Protein AF-A0A2N2PAQ4-F1 (afdb_monomer_lite)

Foldseek 3Di:
DAALFPRHDAPDFFKWKAFFALQDPCSPDIHTHHLVLSVVVCVVVVVVQVPFPQQPDQQAASHPRHRRFGMWMWGPHPPDDIGIHTHHPVRCVVCVVVCCVSRVSVSVVSVCVRVCVVPDDPQQDDDDFQFKKAFCDDPPRHRAIFTFNDWDRHRPPKIWGFTAGPVRDTDIDIVVRIDGDDDPPPPPDD

Structure (mmCIF, N/CA/C/O backbone):
data_AF-A0A2N2PAQ4-F1
#
_entry.id   AF-A0A2N2PAQ4-F1
#
loop_
_atom_site.group_PDB
_atom_site.id
_atom_site.type_symbol
_atom_site.label_atom_id
_atom_site.label_alt_id
_atom_site.label_comp_id
_atom_site.label_asym_id
_atom_site.label_entity_id
_atom_site.label_seq_id
_atom_site.pdbx_PDB_ins_code
_atom_site.Cartn_x
_atom_site.Cartn_y
_atom_site.Cartn_z
_atom_site.occupancy
_atom_site.B_iso_or_equiv
_atom_site.auth_seq_id
_atom_site.auth_comp_id
_atom_site.auth_asym_id
_atom_site.auth_atom_id
_atom_site.pdbx_PDB_model_num
ATOM 1 N N . MET A 1 1 ? 0.257 -19.004 7.477 1.00 76.94 1 MET A N 1
ATOM 2 C CA . MET A 1 1 ? 0.672 -17.590 7.633 1.00 76.94 1 MET A CA 1
ATOM 3 C C . MET A 1 1 ? 0.429 -17.166 9.083 1.00 76.94 1 MET A C 1
ATOM 5 O O . MET A 1 1 ? -0.516 -17.682 9.674 1.00 76.94 1 MET A O 1
ATOM 9 N N . LEU A 1 2 ? 1.274 -16.316 9.679 1.00 88.31 2 LEU A N 1
ATOM 10 C CA . LEU A 1 2 ? 1.095 -15.812 11.052 1.00 88.31 2 LEU A CA 1
ATOM 11 C C . LEU A 1 2 ? 0.493 -14.402 11.034 1.00 88.31 2 LEU A C 1
ATOM 13 O O . LEU A 1 2 ? 0.789 -13.619 10.136 1.00 88.31 2 LEU A O 1
ATOM 17 N N . CYS A 1 3 ? -0.338 -14.090 12.028 1.00 92.56 3 CYS A N 1
ATOM 18 C CA . CYS A 1 3 ? -0.902 -12.761 12.234 1.00 92.56 3 CYS A CA 1
ATOM 19 C C . CYS A 1 3 ? 0.219 -11.760 12.506 1.00 92.56 3 CYS A C 1
ATOM 21 O O . CYS A 1 3 ? 0.968 -11.946 13.462 1.00 92.56 3 CYS A O 1
ATOM 23 N N . LEU A 1 4 ? 0.263 -10.681 11.724 1.00 93.00 4 LEU A N 1
ATOM 24 C CA . LEU A 1 4 ? 1.208 -9.575 11.864 1.00 93.00 4 LEU A CA 1
ATOM 25 C C . LEU A 1 4 ? 1.299 -9.072 13.304 1.00 93.00 4 LEU A C 1
ATOM 27 O O . LEU A 1 4 ? 2.385 -8.769 13.782 1.00 93.00 4 LEU A O 1
ATOM 31 N N . GLU A 1 5 ? 0.159 -8.973 13.988 1.00 95.31 5 GLU A N 1
ATOM 32 C CA . GLU A 1 5 ? 0.130 -8.372 15.314 1.00 95.31 5 GLU A CA 1
ATOM 33 C C . GLU A 1 5 ? 0.417 -9.370 16.434 1.00 95.31 5 GLU A C 1
ATOM 35 O O . GLU A 1 5 ? 1.276 -9.133 17.273 1.00 95.31 5 GLU A O 1
ATOM 40 N N . CYS A 1 6 ? -0.302 -10.492 16.483 1.00 94.94 6 CYS A N 1
ATOM 41 C CA . CYS A 1 6 ? -0.217 -11.411 17.620 1.00 94.94 6 CYS A CA 1
ATOM 42 C C . CYS A 1 6 ? 0.648 -12.649 17.363 1.00 94.94 6 CYS A C 1
ATOM 44 O O . CYS A 1 6 ? 0.722 -13.510 18.237 1.00 94.94 6 CYS A O 1
ATOM 46 N N . ASN A 1 7 ? 1.240 -12.789 16.173 1.00 93.38 7 ASN A N 1
ATOM 47 C CA . ASN A 1 7 ? 2.032 -13.944 15.734 1.00 93.38 7 ASN A CA 1
ATOM 48 C C . ASN A 1 7 ? 1.318 -15.308 15.820 1.00 93.38 7 ASN A C 1
ATOM 50 O O . ASN A 1 7 ? 1.954 -16.346 15.666 1.00 93.38 7 ASN A O 1
ATOM 54 N N . HIS A 1 8 ? -0.003 -15.338 16.029 1.00 92.56 8 HIS A N 1
ATOM 55 C CA . HIS A 1 8 ? -0.777 -16.581 16.011 1.00 92.56 8 HIS A CA 1
ATOM 56 C C . HIS A 1 8 ? -1.070 -17.022 14.568 1.00 92.56 8 HIS A C 1
ATOM 58 O O . HIS A 1 8 ? -1.244 -16.160 13.700 1.00 92.56 8 HIS A O 1
ATOM 64 N N . PRO A 1 9 ? -1.190 -18.333 14.292 1.00 92.62 9 PRO A N 1
ATOM 65 C CA . PRO A 1 9 ? -1.595 -18.831 12.981 1.00 92.62 9 PRO A CA 1
ATOM 66 C C . PRO A 1 9 ? -2.932 -18.242 12.515 1.00 92.62 9 PRO A C 1
ATOM 68 O O . PRO A 1 9 ? -3.915 -18.211 13.258 1.00 92.62 9 PRO A O 1
ATOM 71 N N . ILE A 1 10 ? -2.969 -17.775 11.268 1.00 88.69 10 ILE A N 1
ATOM 72 C CA . ILE A 1 10 ? -4.185 -17.260 10.638 1.00 88.69 10 ILE A CA 1
ATOM 73 C C . ILE A 1 10 ? -4.955 -18.435 10.034 1.00 88.69 10 ILE A C 1
ATOM 75 O O . ILE A 1 10 ? -4.494 -19.045 9.073 1.00 88.69 10 ILE A O 1
ATOM 79 N N . MET A 1 11 ? -6.135 -18.721 10.589 1.00 87.69 11 MET A N 1
ATOM 80 C CA . MET A 1 11 ? -7.110 -19.645 9.987 1.00 87.69 11 MET A CA 1
ATOM 81 C C . MET A 1 11 ? -8.008 -18.939 8.962 1.00 87.69 11 MET A C 1
ATOM 83 O O . MET A 1 11 ? -8.434 -19.544 7.986 1.00 87.69 11 MET A O 1
ATOM 87 N N . ALA A 1 12 ? -8.292 -17.655 9.197 1.00 87.75 12 ALA A N 1
ATOM 88 C CA . ALA A 1 12 ? -9.019 -16.771 8.294 1.00 87.75 12 ALA A CA 1
ATOM 89 C C . ALA A 1 12 ? -8.490 -15.341 8.451 1.00 87.75 12 ALA A C 1
ATOM 91 O O . ALA A 1 12 ? -8.356 -14.839 9.577 1.00 87.75 12 ALA A O 1
ATOM 92 N N . THR A 1 13 ? -8.186 -14.694 7.332 1.00 86.50 13 THR A N 1
ATOM 93 C CA . THR A 1 13 ? -7.648 -13.333 7.301 1.00 86.50 13 THR A CA 1
ATOM 94 C C . THR A 1 13 ? -8.747 -12.340 7.645 1.00 86.50 13 THR A C 1
ATOM 96 O O . THR A 1 13 ? -9.845 -12.426 7.114 1.00 86.50 13 THR A O 1
ATOM 99 N N . GLY A 1 14 ? -8.486 -11.447 8.601 1.00 88.31 14 GLY A N 1
ATOM 100 C CA . GLY A 1 14 ? -9.414 -10.384 9.004 1.00 88.31 14 GLY A CA 1
ATOM 101 C C . GLY A 1 14 ? -9.036 -9.015 8.459 1.00 88.31 14 GLY A C 1
ATOM 102 O O . GLY A 1 14 ? -9.887 -8.135 8.355 1.00 88.31 14 GLY A O 1
ATOM 103 N N . MET A 1 15 ? -7.765 -8.818 8.112 1.00 89.62 15 MET A N 1
ATOM 104 C CA . MET A 1 15 ? -7.309 -7.606 7.451 1.00 89.62 15 MET A CA 1
ATOM 105 C C . MET A 1 15 ? -6.051 -7.878 6.631 1.00 89.62 15 MET A C 1
ATOM 107 O O . MET A 1 15 ? -5.133 -8.539 7.114 1.00 89.62 15 MET A O 1
ATOM 111 N N . HIS A 1 16 ? -5.992 -7.287 5.442 1.00 83.31 16 HIS A N 1
ATOM 112 C CA . HIS A 1 16 ? -4.777 -7.143 4.654 1.00 83.31 16 HIS A CA 1
ATOM 113 C C . HIS A 1 16 ? -4.227 -5.725 4.813 1.00 83.31 16 HIS A C 1
ATOM 115 O O . HIS A 1 16 ? -4.954 -4.741 4.647 1.00 83.31 16 HIS A O 1
ATOM 121 N N . VAL A 1 17 ? -2.935 -5.629 5.103 1.00 81.62 17 VAL A N 1
ATOM 122 C CA . VAL A 1 17 ? -2.171 -4.381 5.106 1.00 81.62 17 VAL A CA 1
ATOM 123 C C . VAL A 1 17 ? -1.415 -4.299 3.789 1.00 81.62 17 VAL A C 1
ATOM 125 O O . VAL A 1 17 ? -0.724 -5.242 3.408 1.00 81.62 17 VAL A O 1
ATOM 128 N N . ALA A 1 18 ? -1.547 -3.182 3.088 1.00 73.50 18 ALA A N 1
ATOM 129 C CA . ALA A 1 18 ? -0.766 -2.858 1.907 1.00 73.50 18 ALA A CA 1
ATOM 130 C C . ALA A 1 18 ? -0.077 -1.514 2.139 1.00 73.50 18 ALA A C 1
ATOM 132 O O . ALA A 1 18 ? -0.732 -0.527 2.463 1.00 73.50 18 ALA A O 1
ATOM 133 N N . MET A 1 19 ? 1.243 -1.469 2.001 1.00 67.88 19 MET A N 1
ATOM 134 C CA . MET A 1 19 ? 2.003 -0.230 2.154 1.00 67.88 19 MET A CA 1
ATOM 135 C C . MET A 1 19 ? 2.033 0.547 0.840 1.00 67.88 19 MET A C 1
ATOM 137 O O . MET A 1 19 ? 2.262 -0.026 -0.221 1.00 67.88 19 MET A O 1
ATOM 141 N N . GLU A 1 20 ? 1.817 1.857 0.920 1.00 57.97 20 GLU A N 1
ATOM 142 C CA . GLU A 1 20 ? 2.030 2.785 -0.185 1.00 57.97 20 GLU A CA 1
ATOM 143 C C . GLU A 1 20 ? 3.280 3.593 0.130 1.00 57.97 20 GLU A C 1
ATOM 145 O O . GLU A 1 20 ? 3.366 4.284 1.140 1.00 57.97 20 GLU A O 1
ATOM 150 N N . GLN A 1 21 ? 4.303 3.489 -0.700 1.00 53.44 21 GLN A N 1
ATOM 151 C CA . GLN A 1 21 ? 5.447 4.379 -0.567 1.00 53.44 21 GLN A CA 1
ATOM 152 C C . GLN A 1 21 ? 5.110 5.627 -1.396 1.00 53.44 21 GLN A C 1
ATOM 154 O O . GLN A 1 21 ? 4.477 5.513 -2.444 1.00 53.44 21 GLN A O 1
ATOM 159 N N . ARG A 1 22 ? 5.468 6.833 -0.927 1.00 44.91 22 ARG A N 1
ATOM 160 C CA . ARG A 1 22 ? 5.173 8.116 -1.621 1.00 44.91 22 ARG A CA 1
ATOM 161 C C . ARG A 1 22 ? 5.569 8.105 -3.093 1.00 44.91 22 ARG A C 1
ATOM 163 O O . ARG A 1 22 ? 4.976 8.798 -3.912 1.00 44.91 22 ARG A O 1
ATOM 170 N N . GLU A 1 23 ? 6.574 7.301 -3.389 1.00 39.19 23 GLU A N 1
ATOM 171 C CA . GLU A 1 23 ? 7.070 7.080 -4.716 1.00 39.19 23 GLU A CA 1
ATOM 172 C C . GLU A 1 23 ? 6.687 5.711 -5.242 1.00 39.19 23 GLU A C 1
ATOM 174 O O . GLU A 1 23 ? 7.026 5.548 -6.382 1.00 39.19 23 GLU A O 1
ATOM 179 N N . HIS A 1 24 ? 6.047 4.749 -4.533 1.00 36.12 24 HIS A N 1
ATOM 180 C CA . HIS A 1 24 ? 5.686 3.382 -5.006 1.00 36.12 24 HIS A CA 1
ATOM 181 C C . HIS A 1 24 ? 4.217 2.949 -4.694 1.00 36.12 24 HIS A C 1
ATOM 183 O O . HIS A 1 24 ? 3.829 2.812 -3.537 1.00 36.12 24 HIS A O 1
ATOM 189 N N . PHE A 1 25 ? 3.415 2.584 -5.706 1.00 37.81 25 PHE A N 1
ATOM 190 C CA . PHE A 1 25 ? 2.196 1.782 -5.603 1.00 37.81 25 PHE A CA 1
ATOM 191 C C . PHE A 1 25 ? 2.654 0.325 -5.497 1.00 37.81 25 PHE A C 1
ATOM 193 O O . PHE A 1 25 ? 2.439 -0.508 -6.378 1.00 37.81 25 PHE A O 1
ATOM 200 N N . ALA A 1 26 ? 3.420 0.035 -4.449 1.00 36.34 26 ALA A N 1
ATOM 201 C CA . ALA A 1 26 ? 3.909 -1.300 -4.183 1.00 36.34 26 ALA A CA 1
ATOM 202 C C . ALA A 1 26 ? 2.796 -2.100 -3.497 1.00 36.34 26 ALA A C 1
ATOM 204 O O . ALA A 1 26 ? 2.799 -2.307 -2.288 1.00 36.34 26 ALA A O 1
ATOM 205 N N . ILE A 1 27 ? 1.871 -2.632 -4.299 1.00 40.72 27 ILE A N 1
ATOM 206 C CA . ILE A 1 27 ? 1.010 -3.772 -3.933 1.00 40.72 27 ILE A CA 1
ATOM 207 C C . ILE A 1 27 ? 1.894 -5.036 -3.794 1.00 40.72 27 ILE A C 1
ATOM 209 O O . ILE A 1 27 ? 1.731 -5.989 -4.546 1.00 40.72 27 ILE A O 1
ATOM 213 N N . VAL A 1 28 ? 2.950 -5.025 -2.968 1.00 43.25 28 VAL A N 1
ATOM 214 C CA . VAL A 1 28 ? 3.960 -6.110 -3.000 1.00 43.25 28 VAL A CA 1
ATOM 215 C C . VAL A 1 28 ? 4.400 -6.602 -1.618 1.00 43.25 28 VAL A C 1
ATOM 217 O O . VAL A 1 28 ? 4.941 -7.699 -1.519 1.00 43.25 28 VAL A O 1
ATOM 220 N N . ARG A 1 29 ? 4.112 -5.882 -0.525 1.00 52.28 29 ARG A N 1
ATOM 221 C CA . ARG A 1 29 ? 4.315 -6.410 0.837 1.00 52.28 29 ARG A CA 1
ATOM 222 C C . ARG A 1 29 ? 2.999 -6.422 1.589 1.00 52.28 29 ARG A C 1
ATOM 224 O O . ARG A 1 29 ? 2.620 -5.452 2.241 1.00 52.28 29 ARG A O 1
ATOM 231 N N . HIS A 1 30 ? 2.288 -7.531 1.426 1.00 62.28 30 HIS A N 1
ATOM 232 C CA . HIS A 1 30 ? 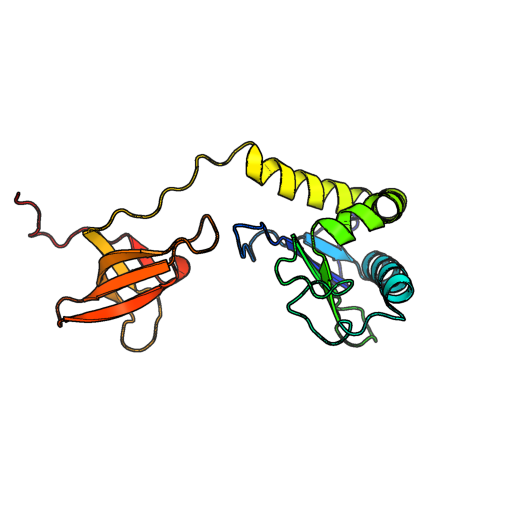1.064 -7.795 2.157 1.00 62.28 30 HIS A CA 1
ATOM 233 C C . HIS A 1 30 ? 1.401 -8.477 3.473 1.00 62.28 30 HIS A C 1
ATOM 235 O O . HIS A 1 30 ? 2.008 -9.546 3.494 1.00 62.28 30 HIS A O 1
ATOM 241 N N . ALA A 1 31 ? 1.003 -7.838 4.563 1.00 78.06 31 ALA A N 1
ATOM 242 C CA . ALA A 1 31 ? 0.934 -8.471 5.865 1.00 78.06 31 ALA A CA 1
ATOM 243 C C . ALA A 1 31 ? -0.536 -8.663 6.231 1.00 78.06 31 ALA A C 1
ATOM 245 O O . ALA A 1 31 ? -1.404 -7.891 5.816 1.00 78.06 31 ALA A O 1
ATOM 246 N N . GLU A 1 32 ? -0.821 -9.701 7.001 1.00 87.12 32 GLU A N 1
ATOM 247 C CA . GLU A 1 32 ? -2.188 -10.077 7.334 1.00 87.12 32 GLU A CA 1
ATOM 248 C C . GLU A 1 32 ? -2.399 -10.065 8.838 1.00 87.12 32 GLU A C 1
ATOM 250 O O . GLU A 1 32 ? -1.527 -10.463 9.609 1.00 87.12 32 GLU A O 1
ATOM 255 N N . MET A 1 33 ? -3.581 -9.642 9.272 1.00 92.00 33 MET A N 1
ATOM 256 C CA . MET A 1 33 ? -4.014 -9.770 10.659 1.00 92.00 33 MET A CA 1
ATOM 257 C C . MET A 1 33 ? -5.160 -10.768 10.758 1.00 92.00 33 MET A C 1
ATOM 259 O O . MET A 1 33 ? -6.042 -10.829 9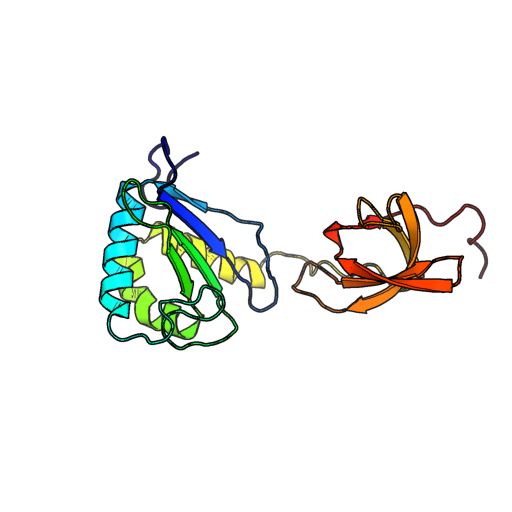.899 1.00 92.00 33 MET A O 1
ATOM 263 N N . CYS A 1 34 ? -5.159 -11.556 11.832 1.00 95.44 34 CYS A N 1
ATOM 264 C CA . CYS A 1 34 ? -6.266 -12.449 12.141 1.00 95.44 34 CYS A CA 1
ATOM 265 C C . CYS A 1 34 ? -7.534 -11.648 12.479 1.00 95.44 34 CYS A C 1
ATOM 267 O O . CYS A 1 34 ? -7.468 -10.479 12.867 1.00 95.44 34 CYS A O 1
ATOM 269 N N . GLN A 1 35 ? -8.688 -12.310 12.397 1.00 95.69 35 GLN A N 1
ATOM 270 C CA . GLN A 1 35 ? -10.008 -11.741 12.697 1.00 95.69 35 GLN A CA 1
ATOM 271 C C . GLN A 1 35 ? -10.050 -10.943 14.011 1.00 95.69 35 GLN A C 1
ATOM 273 O O . GLN A 1 35 ? -10.506 -9.803 14.028 1.00 95.69 35 GLN A O 1
ATOM 278 N N . LYS A 1 36 ? -9.504 -11.493 15.106 1.00 95.56 36 LYS A N 1
ATOM 279 C CA . LYS A 1 36 ? -9.520 -10.835 16.424 1.00 95.56 36 LYS A CA 1
ATOM 280 C C . LYS A 1 36 ? -8.776 -9.498 16.417 1.00 95.56 36 LYS A C 1
ATOM 282 O O . LYS A 1 36 ? -9.312 -8.497 16.886 1.00 95.56 36 LYS A O 1
ATOM 287 N N . CYS A 1 37 ? -7.551 -9.475 15.897 1.00 96.38 37 CYS A N 1
ATOM 288 C CA . CYS A 1 37 ? -6.752 -8.253 15.869 1.00 96.38 37 CYS A CA 1
ATOM 289 C C . CYS A 1 37 ? -7.313 -7.241 14.856 1.00 96.38 37 CYS A C 1
ATOM 291 O O . CYS A 1 37 ? -7.309 -6.042 15.128 1.00 96.38 37 CYS A O 1
ATOM 293 N N . ALA A 1 38 ? -7.850 -7.717 13.728 1.00 95.69 38 ALA A N 1
ATOM 294 C CA . ALA A 1 38 ? -8.513 -6.878 12.735 1.00 95.69 38 ALA A CA 1
ATOM 295 C C . ALA A 1 38 ? -9.752 -6.169 13.304 1.00 95.69 38 ALA A C 1
ATOM 297 O O . ALA A 1 38 ? -9.892 -4.967 13.107 1.00 95.69 38 ALA A O 1
ATOM 298 N N . VAL A 1 39 ? -10.605 -6.869 14.066 1.00 96.50 39 VAL A N 1
ATOM 299 C CA . VAL A 1 39 ? -11.769 -6.271 14.752 1.00 96.50 39 VAL A CA 1
ATOM 300 C C . VAL A 1 39 ? -11.341 -5.155 15.698 1.00 96.50 39 VAL A C 1
ATOM 302 O O . VAL A 1 39 ? -11.884 -4.058 15.640 1.00 96.50 39 VAL A O 1
ATOM 305 N N . GLN A 1 40 ? -10.329 -5.404 16.532 1.00 96.06 40 GLN A N 1
ATOM 306 C CA . GLN A 1 40 ? -9.848 -4.405 17.487 1.00 96.06 40 GLN A CA 1
ATOM 307 C C . GLN A 1 40 ? -9.296 -3.156 16.789 1.00 96.06 40 GLN A C 1
ATOM 309 O O . GLN A 1 40 ? -9.554 -2.036 17.233 1.00 96.06 40 GLN A O 1
ATOM 314 N N . MET A 1 41 ? -8.538 -3.336 15.701 1.00 95.06 41 MET A N 1
ATOM 315 C CA . MET A 1 41 ? -7.998 -2.215 14.931 1.00 95.06 41 MET A CA 1
ATOM 316 C C . MET A 1 41 ? -9.111 -1.451 14.216 1.00 95.06 41 MET A C 1
ATOM 318 O O . MET A 1 41 ? -9.130 -0.221 14.263 1.00 95.06 41 MET A O 1
ATOM 322 N N . PHE A 1 42 ? -10.057 -2.171 13.608 1.00 94.44 42 PHE A N 1
ATOM 323 C CA . PHE A 1 42 ? -11.222 -1.589 12.954 1.00 94.44 42 PHE A CA 1
ATOM 324 C C . PHE A 1 42 ? -12.022 -0.724 13.926 1.00 94.44 42 PHE A C 1
ATOM 326 O O . PHE A 1 42 ? -12.236 0.448 13.645 1.00 94.44 42 PHE A O 1
ATOM 333 N N . ASP A 1 43 ? -12.396 -1.259 15.091 1.00 93.88 43 ASP A N 1
ATOM 334 C CA . ASP A 1 43 ? -13.218 -0.543 16.073 1.00 93.88 43 ASP A CA 1
ATOM 335 C C . ASP A 1 43 ? -12.510 0.722 16.592 1.00 93.88 43 ASP A C 1
ATOM 337 O O . ASP A 1 43 ? -13.144 1.754 16.832 1.00 93.88 43 ASP A O 1
ATOM 341 N N . MET A 1 44 ? -11.181 0.676 16.734 1.00 92.75 44 MET A N 1
ATOM 342 C CA . MET A 1 44 ? -10.381 1.838 17.121 1.00 92.75 44 MET A CA 1
ATOM 343 C C . MET A 1 44 ? -10.361 2.915 16.026 1.00 92.75 44 MET A C 1
ATOM 345 O O . MET A 1 44 ? -10.596 4.090 16.319 1.00 92.75 44 MET A O 1
ATOM 349 N N . LEU A 1 45 ? -10.077 2.532 14.777 1.00 91.56 45 LEU A N 1
ATOM 350 C CA . LEU A 1 45 ? -10.007 3.471 13.656 1.00 91.56 45 LEU A CA 1
ATOM 351 C C . LEU A 1 45 ? -11.387 4.043 13.321 1.00 91.56 45 LEU A C 1
ATOM 353 O O . LEU A 1 45 ? -11.516 5.253 13.172 1.00 91.56 45 LEU A O 1
ATOM 357 N N . ASP A 1 46 ? -12.424 3.210 13.286 1.00 90.00 46 ASP A N 1
ATOM 358 C CA . ASP A 1 46 ? -13.803 3.619 13.008 1.00 90.00 46 ASP A CA 1
ATOM 359 C C . ASP A 1 46 ? -14.316 4.624 14.052 1.00 90.00 46 ASP A C 1
ATOM 361 O O . ASP A 1 46 ? -14.874 5.669 13.707 1.00 90.00 46 ASP A O 1
ATOM 365 N N . LYS A 1 47 ? -14.007 4.407 15.340 1.00 90.06 47 LYS A N 1
ATOM 366 C CA . LYS A 1 47 ? -14.3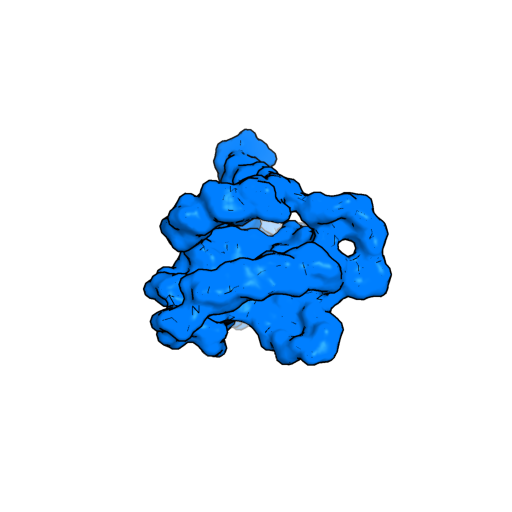06 5.384 16.400 1.00 90.06 47 LYS A CA 1
ATOM 367 C C . LYS A 1 47 ? -13.642 6.738 16.143 1.00 90.06 47 LYS A C 1
ATOM 369 O O . LYS A 1 47 ? -14.266 7.770 16.387 1.00 90.06 47 LYS A O 1
ATOM 374 N N . ALA A 1 48 ? -12.403 6.746 15.657 1.00 86.81 48 ALA A N 1
ATOM 375 C CA . ALA A 1 48 ? -11.681 7.972 15.328 1.00 86.81 48 ALA A CA 1
ATOM 376 C C . ALA A 1 48 ? -12.200 8.662 14.053 1.00 86.81 48 ALA A C 1
ATOM 378 O O . ALA A 1 48 ? -11.860 9.820 13.816 1.00 86.81 48 ALA A O 1
ATOM 379 N N . LEU A 1 49 ? -13.013 7.970 13.251 1.00 86.00 49 LEU A N 1
ATOM 380 C CA . LEU A 1 49 ? -13.461 8.394 11.928 1.00 86.00 49 LEU A CA 1
ATOM 381 C C . LEU A 1 49 ? -14.928 8.822 11.850 1.00 86.00 49 LEU A C 1
ATOM 383 O O . LEU A 1 49 ? -15.383 9.204 10.774 1.00 86.00 49 LEU A O 1
ATOM 387 N N . ARG A 1 50 ? -15.660 8.817 12.970 1.00 79.75 50 ARG A N 1
ATOM 388 C CA . ARG A 1 50 ? -17.108 9.106 13.020 1.00 79.75 50 ARG A CA 1
ATOM 389 C C . ARG A 1 50 ? -17.538 10.423 12.361 1.00 79.75 50 ARG A C 1
ATOM 391 O O . ARG A 1 50 ? -18.691 10.540 11.967 1.00 79.75 50 ARG A O 1
ATOM 398 N N . SER A 1 51 ? -16.643 11.402 12.244 1.00 77.88 51 SER A N 1
ATOM 399 C CA . SER A 1 51 ? -16.898 12.703 11.609 1.00 77.88 51 SER A CA 1
ATOM 400 C C . SER A 1 51 ? -16.223 12.878 10.244 1.00 77.88 51 SER A C 1
ATOM 402 O O . SER A 1 51 ? -16.302 13.957 9.654 1.00 77.88 51 SER A O 1
ATOM 404 N N . SER A 1 52 ? -15.545 11.855 9.718 1.00 85.88 52 SER A N 1
ATOM 405 C CA . SER A 1 52 ? -14.854 11.980 8.439 1.00 85.88 52 SER A CA 1
ATOM 406 C C . SER A 1 52 ? -15.814 11.857 7.260 1.00 85.88 52 SER A C 1
ATOM 408 O O . SER A 1 52 ? -16.444 10.824 7.041 1.00 85.88 52 SER A O 1
ATOM 410 N N . ARG A 1 53 ? -15.829 12.885 6.408 1.00 86.00 53 ARG A N 1
ATOM 411 C CA . ARG A 1 53 ? -16.535 12.862 5.116 1.00 86.00 53 ARG A CA 1
ATOM 412 C C . ARG A 1 53 ? -15.906 11.924 4.077 1.00 86.00 53 ARG A C 1
ATOM 414 O O . ARG A 1 53 ? -16.511 11.668 3.044 1.00 86.00 53 ARG A O 1
ATOM 421 N N . PHE A 1 54 ? -14.694 11.425 4.326 1.00 84.50 54 PHE A N 1
ATOM 422 C CA . PHE A 1 54 ? -13.944 10.573 3.395 1.00 84.50 54 PHE A CA 1
ATOM 423 C C . PHE A 1 54 ? -14.105 9.078 3.692 1.00 84.50 54 PHE A C 1
ATOM 425 O O . PHE A 1 54 ? -13.461 8.247 3.062 1.00 84.50 54 PHE A O 1
ATOM 432 N N . LEU A 1 55 ? -14.982 8.720 4.631 1.00 79.12 55 LEU A N 1
ATOM 433 C CA . LEU A 1 55 ? -15.142 7.354 5.120 1.00 79.12 55 LEU A CA 1
ATOM 434 C C . LEU A 1 55 ? -15.621 6.350 4.054 1.00 79.12 55 LEU A C 1
ATOM 436 O O . LEU A 1 55 ? -15.411 5.147 4.190 1.00 79.12 55 LEU A O 1
ATOM 440 N N . HIS A 1 56 ? -16.288 6.838 3.008 1.00 75.00 56 HIS A N 1
ATOM 441 C CA . HIS A 1 56 ? -16.862 6.011 1.943 1.00 75.00 56 HIS A CA 1
ATOM 442 C C . HIS A 1 56 ? -15.945 5.835 0.733 1.00 75.00 56 HIS A C 1
ATOM 444 O O . HIS A 1 56 ? -16.311 5.116 -0.195 1.00 75.00 56 HIS A O 1
ATOM 450 N N . GLN A 1 57 ? -14.772 6.470 0.728 1.00 77.00 57 GLN A N 1
ATOM 451 C CA . GLN A 1 57 ? -13.808 6.310 -0.348 1.00 77.00 57 GLN A CA 1
ATOM 452 C C . GLN A 1 57 ? -12.637 5.426 0.074 1.00 77.00 57 GLN A C 1
ATOM 454 O O . GLN A 1 57 ? -12.272 5.354 1.245 1.00 77.00 57 GLN A O 1
ATOM 459 N N . SER A 1 58 ? -12.044 4.750 -0.903 1.00 68.94 58 SER A N 1
ATOM 460 C CA . SER A 1 58 ? -10.934 3.822 -0.693 1.00 68.94 58 SER A CA 1
ATOM 461 C C . SER A 1 58 ? -9.607 4.336 -1.240 1.00 68.94 58 SER A C 1
ATOM 463 O O . SER A 1 58 ? -8.624 3.610 -1.120 1.00 68.94 58 SER A O 1
ATOM 465 N N . ILE A 1 59 ? -9.577 5.535 -1.845 1.00 67.19 59 ILE A N 1
ATOM 466 C CA . ILE A 1 59 ? -8.446 6.068 -2.621 1.00 67.19 59 ILE A CA 1
ATOM 467 C C . ILE A 1 59 ? -7.602 7.031 -1.784 1.00 67.19 59 ILE A C 1
ATOM 469 O O . ILE A 1 59 ? -6.402 6.797 -1.634 1.00 67.19 59 ILE A O 1
ATOM 473 N N . ASP A 1 60 ? -8.207 8.062 -1.204 1.00 80.00 60 ASP A N 1
ATOM 474 C CA . ASP A 1 60 ? -7.480 9.054 -0.415 1.00 80.00 60 ASP A CA 1
ATOM 475 C C . ASP A 1 60 ? -7.473 8.706 1.075 1.00 80.00 60 ASP A C 1
ATOM 477 O O . ASP A 1 60 ? -8.200 7.830 1.551 1.00 80.00 60 ASP A O 1
ATOM 481 N N . CYS A 1 61 ? -6.666 9.446 1.837 1.00 87.00 61 CYS A N 1
ATOM 482 C CA . CYS A 1 61 ? -6.630 9.339 3.285 1.00 87.00 61 CYS A CA 1
ATOM 483 C C . CYS A 1 61 ? -8.035 9.471 3.885 1.00 87.00 61 CYS A C 1
ATOM 485 O O . CYS A 1 61 ? -8.698 10.499 3.745 1.00 87.00 61 CYS A O 1
ATOM 487 N N . VAL A 1 62 ? -8.448 8.456 4.636 1.00 90.19 62 VAL A N 1
ATOM 488 C CA . VAL A 1 62 ? -9.782 8.364 5.228 1.00 90.19 62 VAL A CA 1
ATOM 489 C C . VAL A 1 62 ? -10.020 9.432 6.300 1.00 90.19 62 VAL A C 1
ATOM 491 O O . VAL A 1 62 ? -11.164 9.720 6.618 1.00 90.19 62 VAL A O 1
ATOM 494 N N . PHE A 1 63 ? -8.970 10.061 6.837 1.00 90.25 63 PHE A N 1
ATOM 495 C CA . PHE A 1 63 ? -9.079 11.135 7.832 1.00 90.25 63 PHE A CA 1
ATOM 496 C C . PHE A 1 63 ? -9.168 12.532 7.204 1.00 90.25 63 PHE A C 1
ATOM 498 O O . PHE A 1 63 ? -10.027 13.322 7.585 1.00 90.25 63 PHE A O 1
ATOM 505 N N . CYS A 1 64 ? -8.293 12.850 6.246 1.00 89.12 64 CYS A N 1
ATOM 506 C CA . CYS A 1 64 ? -8.137 14.218 5.733 1.00 89.12 64 CYS A CA 1
ATOM 507 C C . CYS A 1 64 ? -8.370 14.371 4.222 1.00 89.12 64 CYS A C 1
ATOM 509 O O . CYS A 1 64 ? -8.372 15.495 3.723 1.00 89.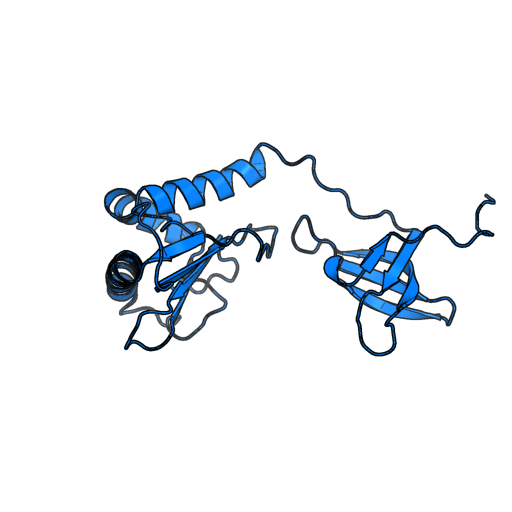12 64 CYS A O 1
ATOM 511 N N . GLY A 1 65 ? -8.563 13.274 3.485 1.00 85.00 65 GLY A N 1
ATOM 512 C CA . GLY A 1 65 ? -8.749 13.280 2.030 1.00 85.00 65 GLY A CA 1
ATOM 513 C C . GLY A 1 65 ? -7.468 13.540 1.235 1.00 85.00 65 GLY A C 1
ATOM 514 O O . GLY A 1 65 ? -7.529 13.853 0.051 1.00 85.00 65 GLY A O 1
ATOM 515 N N . HIS A 1 66 ? -6.294 13.455 1.866 1.00 82.25 66 HIS A N 1
ATOM 516 C CA . HIS A 1 66 ? -5.028 13.624 1.159 1.00 82.25 66 HIS A CA 1
ATOM 517 C C . HIS A 1 66 ? -4.765 12.458 0.194 1.00 82.25 66 HIS A C 1
ATOM 519 O O . HIS A 1 66 ? -4.841 11.296 0.594 1.00 82.25 66 HIS A O 1
ATOM 525 N N . LYS A 1 67 ? -4.410 12.782 -1.055 1.00 75.56 67 LYS A N 1
ATOM 526 C CA . LYS A 1 67 ? -4.326 11.843 -2.192 1.00 75.56 67 LYS A CA 1
ATOM 527 C C . LYS A 1 67 ? -3.115 10.906 -2.193 1.00 75.56 67 LYS A C 1
ATOM 529 O O . LYS A 1 67 ? -2.997 10.072 -3.081 1.00 75.56 67 LYS A O 1
ATOM 534 N N . MET A 1 68 ? -2.205 11.055 -1.232 1.00 73.38 68 MET A N 1
ATOM 535 C CA . MET A 1 68 ? -1.004 10.222 -1.099 1.00 73.38 68 MET A CA 1
ATOM 536 C C . MET A 1 68 ? -1.030 9.488 0.246 1.00 73.38 68 MET A C 1
ATOM 538 O O . MET A 1 68 ? -0.422 9.957 1.219 1.00 73.38 68 MET A O 1
ATOM 542 N N . PRO A 1 69 ? -1.796 8.390 0.361 1.00 74.88 69 PRO A N 1
ATOM 543 C CA . PRO A 1 69 ? -1.698 7.526 1.521 1.00 74.88 69 PRO A CA 1
ATOM 544 C C . PRO A 1 69 ? -0.332 6.834 1.561 1.00 74.88 69 PRO A C 1
ATOM 546 O O . PRO A 1 69 ? 0.367 6.726 0.559 1.00 74.88 69 PRO A O 1
ATOM 549 N N . ILE A 1 70 ? 0.054 6.404 2.757 1.00 76.94 70 ILE A N 1
ATOM 550 C CA . ILE A 1 70 ? 1.261 5.617 3.012 1.00 76.94 70 ILE A CA 1
ATOM 551 C C . ILE A 1 70 ? 0.943 4.163 3.377 1.00 76.94 70 ILE A C 1
ATOM 553 O O . ILE A 1 70 ? 1.804 3.288 3.396 1.00 76.94 70 ILE A O 1
ATOM 557 N N . THR A 1 71 ? -0.315 3.888 3.715 1.00 81.75 71 THR A N 1
ATOM 558 C CA . THR A 1 71 ? -0.797 2.539 3.986 1.00 81.75 71 THR A CA 1
ATOM 559 C C . THR A 1 71 ? -2.279 2.445 3.654 1.00 81.75 71 THR A C 1
ATOM 561 O O . THR A 1 71 ? -3.045 3.389 3.876 1.00 81.75 71 THR A O 1
ATOM 564 N N . ARG A 1 72 ? -2.677 1.296 3.119 1.00 84.38 72 ARG A N 1
ATOM 565 C CA . ARG A 1 72 ? -4.051 0.890 2.855 1.00 84.38 72 ARG A CA 1
ATOM 566 C C . ARG A 1 72 ? -4.359 -0.367 3.650 1.00 84.38 72 ARG A C 1
ATOM 568 O O . ARG A 1 72 ? -3.615 -1.343 3.635 1.00 84.38 72 ARG A O 1
ATOM 575 N N . LEU A 1 73 ? -5.504 -0.345 4.303 1.00 87.56 73 LEU A N 1
ATOM 576 C CA . LEU A 1 73 ? -6.023 -1.403 5.144 1.00 87.56 73 LEU A CA 1
ATOM 577 C C . LEU A 1 73 ? -7.309 -1.909 4.501 1.00 87.56 73 LEU A C 1
ATOM 579 O O . LEU A 1 73 ? -8.248 -1.137 4.291 1.00 87.56 73 LEU A O 1
ATOM 583 N N . ARG A 1 74 ? -7.350 -3.197 4.172 1.00 88.19 74 ARG A N 1
ATOM 584 C CA . ARG A 1 74 ? -8.544 -3.886 3.676 1.00 88.19 74 ARG A CA 1
ATOM 585 C C . ARG A 1 74 ? -9.023 -4.837 4.759 1.00 88.19 74 ARG A C 1
ATOM 587 O O . ARG A 1 74 ? -8.395 -5.863 4.988 1.00 88.19 74 ARG A O 1
ATOM 594 N N . PHE A 1 75 ? -10.117 -4.488 5.416 1.00 88.94 75 PHE A N 1
ATOM 595 C CA . PHE A 1 75 ? -10.762 -5.291 6.446 1.00 88.94 75 PHE A CA 1
ATOM 596 C C . PHE A 1 75 ? -11.742 -6.279 5.810 1.00 88.94 75 PHE A C 1
ATOM 598 O O . PHE A 1 75 ? -12.663 -5.873 5.099 1.00 88.94 75 PHE A O 1
ATOM 605 N N . GLU A 1 76 ? -11.553 -7.558 6.118 1.00 90.00 76 GLU A N 1
ATOM 606 C CA . GLU A 1 76 ? -12.381 -8.700 5.706 1.00 90.00 76 GLU A CA 1
ATOM 607 C C . GLU A 1 76 ? -12.876 -9.437 6.955 1.00 90.00 76 GLU A C 1
ATOM 609 O O . GLU A 1 76 ? -12.614 -10.618 7.191 1.00 90.00 76 GLU A O 1
ATOM 614 N N . ILE A 1 77 ? -13.521 -8.685 7.844 1.00 93.81 77 ILE A N 1
ATOM 615 C CA . ILE A 1 77 ? -13.980 -9.212 9.125 1.00 93.81 77 ILE A CA 1
ATOM 616 C C . ILE A 1 77 ? -15.225 -10.067 8.895 1.00 93.81 77 ILE A C 1
ATOM 618 O O . ILE A 1 77 ? -16.181 -9.622 8.259 1.00 93.81 77 ILE A O 1
ATOM 622 N N . LYS A 1 78 ? -15.230 -11.278 9.456 1.00 91.62 78 LYS A N 1
ATOM 623 C CA . LYS A 1 78 ? -16.375 -12.185 9.384 1.00 91.62 78 LYS A CA 1
ATOM 624 C C . LYS A 1 78 ? -17.633 -11.483 9.912 1.00 91.62 78 LYS A C 1
ATOM 626 O O . LYS A 1 78 ? -17.587 -10.817 10.944 1.00 91.62 78 LYS A O 1
ATOM 631 N N . ASP A 1 79 ? -18.741 -11.637 9.192 1.00 91.62 79 ASP A N 1
ATOM 632 C CA . ASP A 1 79 ? -20.051 -11.078 9.547 1.00 91.62 79 ASP A CA 1
ATOM 633 C C . ASP A 1 79 ? -20.104 -9.531 9.565 1.00 91.62 79 ASP A C 1
ATOM 635 O O . ASP A 1 79 ? -21.046 -8.941 10.095 1.00 91.62 79 ASP A O 1
ATOM 639 N N . ARG A 1 80 ? -19.118 -8.846 8.960 1.00 90.75 80 ARG A N 1
ATOM 640 C CA . ARG A 1 80 ? -19.128 -7.390 8.742 1.00 90.75 80 ARG A CA 1
ATOM 641 C C . ARG A 1 80 ? -18.897 -7.052 7.263 1.00 90.75 80 ARG A C 1
ATOM 643 O O . ARG A 1 80 ? -18.178 -7.775 6.575 1.00 90.75 80 ARG A O 1
ATOM 650 N N . PRO A 1 81 ? -19.456 -5.938 6.751 1.00 86.50 81 PRO A N 1
ATOM 651 C CA . PRO A 1 81 ? -19.131 -5.466 5.410 1.00 86.50 81 PRO A CA 1
ATOM 652 C C . PRO A 1 81 ? -17.631 -5.204 5.263 1.00 86.50 81 PRO A C 1
ATOM 654 O O . PRO A 1 81 ? -17.005 -4.634 6.161 1.00 86.50 81 PRO A O 1
ATOM 657 N N . HIS A 1 82 ? -17.066 -5.573 4.111 1.00 85.81 82 HIS A N 1
ATOM 658 C CA . HIS A 1 82 ? -15.669 -5.271 3.813 1.00 85.81 82 HIS A CA 1
ATOM 659 C C . HIS A 1 82 ? -15.434 -3.760 3.855 1.00 85.81 82 HIS A C 1
ATOM 661 O O . HIS A 1 82 ? -16.239 -2.972 3.344 1.00 85.81 82 HIS A O 1
ATOM 667 N N . ARG A 1 83 ? -14.312 -3.348 4.449 1.00 85.56 83 ARG A N 1
ATOM 668 C CA . ARG A 1 83 ? -13.958 -1.931 4.565 1.00 85.56 83 ARG A CA 1
ATOM 669 C C . ARG A 1 83 ? -12.553 -1.669 4.074 1.00 85.56 83 ARG A C 1
ATOM 671 O O . ARG A 1 83 ? -11.634 -2.425 4.363 1.00 85.56 83 ARG A O 1
ATOM 678 N N . TYR A 1 84 ? -12.396 -0.548 3.389 1.00 85.12 84 TYR A N 1
ATOM 679 C CA . TYR A 1 84 ? -11.108 -0.048 2.940 1.00 85.12 84 TYR A CA 1
ATOM 680 C C . TYR A 1 84 ? -10.822 1.256 3.670 1.00 85.12 84 TYR A C 1
ATOM 682 O O . TYR A 1 84 ? -11.687 2.126 3.743 1.00 85.12 84 TYR A O 1
ATOM 690 N N . MET A 1 85 ? -9.625 1.381 4.225 1.00 89.38 85 MET A N 1
ATOM 691 C CA . MET A 1 85 ? -9.149 2.603 4.865 1.00 89.38 85 MET A CA 1
ATOM 692 C C . MET A 1 85 ? -7.752 2.903 4.348 1.00 89.38 85 MET A C 1
ATOM 694 O O . MET A 1 85 ? -6.918 2.007 4.289 1.00 89.38 85 MET A O 1
ATOM 698 N N . ALA A 1 86 ? -7.476 4.153 3.997 1.00 86.38 86 ALA A N 1
ATOM 699 C CA . ALA A 1 86 ? -6.134 4.587 3.632 1.00 86.38 86 ALA A CA 1
ATOM 700 C C . ALA A 1 86 ? -5.662 5.667 4.610 1.00 86.38 86 ALA A C 1
ATOM 702 O O . ALA A 1 86 ? -6.452 6.519 5.012 1.00 86.38 86 ALA A O 1
ATOM 703 N N . LEU A 1 87 ? -4.395 5.647 5.015 1.00 87.56 87 LEU A N 1
ATOM 704 C CA . LEU A 1 87 ? -3.822 6.618 5.951 1.00 87.56 87 LEU A CA 1
ATOM 705 C C . LEU A 1 87 ? -2.672 7.345 5.268 1.00 87.56 87 LEU A C 1
ATOM 707 O O . LEU A 1 87 ? -1.749 6.690 4.800 1.00 87.56 87 LEU A O 1
ATOM 711 N N . CYS A 1 88 ? -2.693 8.678 5.224 1.00 85.62 88 CYS A N 1
ATOM 712 C CA . CYS A 1 88 ? -1.511 9.455 4.846 1.00 85.62 88 CYS A CA 1
ATOM 713 C C . CYS A 1 88 ? -0.528 9.576 6.010 1.00 85.62 88 CYS A C 1
ATOM 715 O O . CYS A 1 88 ? -0.881 9.348 7.167 1.00 85.62 88 CYS A O 1
ATOM 717 N N . GLU A 1 89 ? 0.696 9.990 5.696 1.00 85.06 89 GLU A N 1
ATOM 718 C CA . GLU A 1 89 ? 1.781 10.157 6.664 1.00 85.06 89 GLU A CA 1
ATOM 719 C C . GLU A 1 89 ? 1.391 11.046 7.850 1.00 85.06 89 GLU A C 1
ATOM 721 O O . GLU A 1 89 ? 1.652 10.694 8.998 1.00 85.06 89 GLU A O 1
ATOM 726 N N . THR A 1 90 ? 0.719 12.170 7.590 1.00 88.31 90 THR A N 1
ATOM 727 C CA . THR A 1 90 ? 0.305 13.115 8.635 1.00 88.31 90 THR A CA 1
ATOM 728 C C . THR A 1 90 ? -0.679 12.474 9.609 1.00 88.31 90 THR A C 1
ATOM 730 O O . THR A 1 90 ? -0.424 12.438 10.811 1.00 88.31 90 THR A O 1
ATOM 733 N N . CYS A 1 91 ? -1.770 11.892 9.102 1.00 89.69 91 CYS A N 1
ATOM 734 C CA . CYS A 1 91 ? -2.787 11.268 9.950 1.00 89.69 91 CYS A CA 1
ATOM 735 C C . CYS A 1 91 ? -2.266 9.995 10.630 1.00 89.69 91 CYS A C 1
ATOM 737 O O . CYS A 1 91 ? -2.638 9.702 11.766 1.00 89.69 91 CYS A O 1
ATOM 739 N N . TYR A 1 92 ? -1.363 9.261 9.973 1.00 88.88 92 TYR A N 1
ATOM 740 C CA . TYR A 1 92 ? -0.619 8.179 10.604 1.00 88.88 92 TYR A CA 1
ATOM 741 C C . TYR A 1 92 ? 0.181 8.693 11.806 1.00 88.88 92 TYR A C 1
ATOM 743 O O . TYR A 1 92 ? 0.028 8.153 12.897 1.00 88.88 92 TYR A O 1
ATOM 751 N N . ARG A 1 93 ? 0.977 9.762 11.654 1.00 88.00 93 ARG A N 1
ATOM 752 C CA . ARG A 1 93 ? 1.785 10.338 12.744 1.00 88.00 93 ARG A CA 1
ATOM 753 C C . ARG A 1 93 ? 0.935 10.807 13.922 1.00 88.00 93 ARG A C 1
ATOM 755 O O . ARG A 1 93 ? 1.303 10.551 15.065 1.00 88.00 93 ARG A O 1
ATOM 762 N N . GLU A 1 94 ? -0.217 11.418 13.661 1.00 90.81 94 GLU A N 1
ATOM 763 C CA . GLU A 1 94 ? -1.168 11.830 14.705 1.00 90.81 94 GLU A CA 1
ATOM 764 C C . GLU A 1 94 ? -1.708 10.639 15.506 1.00 90.81 94 GLU A C 1
ATOM 766 O O . GLU A 1 94 ? -1.849 10.708 16.728 1.00 90.81 94 GLU A O 1
ATOM 771 N N . LYS A 1 95 ? -1.993 9.520 14.830 1.00 89.19 95 LYS A N 1
ATOM 772 C CA . LYS A 1 95 ? -2.508 8.294 15.458 1.00 89.19 95 LYS A CA 1
ATOM 773 C C . LYS A 1 95 ? -1.418 7.347 15.946 1.00 89.19 95 LYS A C 1
ATOM 775 O O . LYS A 1 95 ? -1.719 6.430 16.710 1.00 89.19 95 LYS A O 1
ATOM 780 N N . ARG A 1 96 ? -0.159 7.588 15.576 1.00 89.81 96 ARG A N 1
ATOM 781 C CA . ARG A 1 96 ? 0.990 6.711 15.826 1.00 89.81 96 ARG A CA 1
ATOM 782 C C . ARG A 1 96 ? 1.090 6.291 17.281 1.00 89.81 96 ARG A C 1
ATOM 784 O O . ARG A 1 96 ? 1.251 5.110 17.550 1.00 89.81 96 ARG A O 1
ATOM 791 N N . ARG A 1 97 ? 0.974 7.231 18.227 1.00 89.81 97 ARG A N 1
ATOM 792 C CA . ARG A 1 97 ? 1.096 6.916 19.661 1.00 89.81 97 ARG A CA 1
ATOM 793 C C . ARG A 1 97 ? 0.016 5.937 20.122 1.00 89.81 97 ARG A C 1
ATOM 795 O O . ARG A 1 97 ? 0.320 4.998 20.844 1.00 89.81 97 ARG A O 1
ATOM 802 N N . GLU A 1 98 ? -1.233 6.153 19.714 1.00 91.25 98 GLU A N 1
ATOM 803 C CA . GLU A 1 98 ? -2.342 5.262 20.074 1.00 91.25 98 GLU A CA 1
ATOM 804 C C . GLU A 1 98 ? -2.191 3.889 19.411 1.00 91.25 98 GLU A C 1
ATOM 806 O O . GLU A 1 98 ? -2.331 2.864 20.078 1.00 91.25 98 GLU A O 1
ATOM 811 N N . LEU A 1 99 ? -1.845 3.880 18.122 1.00 90.56 99 LEU A N 1
ATOM 812 C CA . LEU A 1 99 ? -1.589 2.659 17.369 1.00 90.56 99 LEU A CA 1
ATOM 813 C C . LEU A 1 99 ? -0.426 1.861 17.964 1.00 90.56 99 LEU A C 1
ATOM 815 O O . LEU A 1 99 ? -0.560 0.660 18.117 1.00 90.56 99 LEU A O 1
ATOM 819 N N . LEU A 1 100 ? 0.674 2.501 18.361 1.00 92.19 100 LEU A N 1
ATOM 820 C CA . LEU A 1 100 ? 1.847 1.828 18.927 1.00 92.19 100 LEU A CA 1
ATOM 821 C C . LEU A 1 100 ? 1.533 1.146 20.263 1.00 92.19 100 LEU A C 1
ATOM 823 O O . LEU A 1 100 ? 2.035 0.061 20.526 1.00 92.19 100 LEU A O 1
ATOM 827 N N . MET A 1 101 ? 0.684 1.756 21.094 1.00 91.38 101 MET A N 1
ATOM 828 C CA . MET A 1 101 ? 0.296 1.169 22.382 1.00 91.38 101 MET A CA 1
ATOM 829 C C . MET A 1 101 ? -0.576 -0.085 22.231 1.00 91.38 101 MET A C 1
ATOM 831 O O . MET A 1 101 ? -0.549 -0.944 23.108 1.00 91.38 101 MET A O 1
ATOM 835 N N . LYS A 1 102 ? -1.373 -0.184 21.160 1.00 92.75 102 LYS A N 1
ATOM 836 C CA . LYS A 1 102 ? -2.335 -1.284 20.956 1.00 92.75 102 LYS A CA 1
ATOM 837 C C . LYS A 1 102 ? -1.906 -2.303 19.901 1.00 92.75 102 LYS A C 1
ATOM 839 O O . LYS A 1 102 ? -2.283 -3.465 20.001 1.00 92.75 102 LYS A O 1
ATOM 844 N N . PHE A 1 103 ? -1.154 -1.855 18.904 1.00 95.19 103 PHE A N 1
ATOM 845 C CA . PHE A 1 103 ? -0.716 -2.606 17.730 1.00 95.19 103 PHE A CA 1
ATOM 846 C C . PHE A 1 103 ? 0.785 -2.361 17.454 1.00 95.19 103 PHE A C 1
ATOM 848 O O . PHE A 1 103 ? 1.155 -1.799 16.414 1.00 95.19 103 PHE A O 1
ATOM 855 N N . PRO A 1 104 ? 1.678 -2.684 18.412 1.00 93.62 104 PRO A N 1
ATOM 856 C CA . PRO A 1 104 ? 3.107 -2.403 18.298 1.00 93.62 104 PRO A CA 1
ATOM 857 C C . PRO A 1 104 ? 3.786 -3.098 17.116 1.00 93.62 104 PRO A C 1
ATOM 859 O O . PRO A 1 104 ? 4.683 -2.512 16.503 1.00 93.62 104 PRO A O 1
ATOM 862 N N . ASN A 1 105 ? 3.372 -4.318 16.765 1.00 92.44 105 ASN A N 1
ATOM 863 C CA . ASN A 1 105 ? 3.985 -5.052 15.657 1.00 92.44 105 ASN A CA 1
ATOM 864 C C . ASN A 1 105 ? 3.549 -4.484 14.305 1.00 92.44 105 ASN A C 1
ATOM 866 O O . ASN A 1 105 ? 4.377 -4.352 13.405 1.00 92.44 105 ASN A O 1
ATOM 870 N N . PHE A 1 106 ? 2.293 -4.053 14.185 1.00 90.94 106 PHE A N 1
ATOM 871 C CA . PHE A 1 106 ? 1.819 -3.289 13.035 1.00 90.94 106 PHE A CA 1
ATOM 872 C C . PHE A 1 106 ? 2.597 -1.983 12.841 1.00 90.94 106 PHE A C 1
ATOM 874 O O . PHE A 1 106 ? 3.049 -1.709 11.731 1.00 90.94 106 PHE A O 1
ATOM 881 N N . ILE A 1 107 ? 2.808 -1.196 13.903 1.00 91.00 107 ILE A N 1
ATOM 882 C CA . ILE A 1 107 ? 3.608 0.036 13.806 1.00 91.00 107 ILE A CA 1
ATOM 883 C C . ILE A 1 107 ? 5.052 -0.272 13.431 1.00 91.00 107 ILE A C 1
ATOM 885 O O . ILE A 1 107 ? 5.586 0.332 12.507 1.00 91.00 107 ILE A O 1
ATOM 889 N N . THR A 1 108 ? 5.662 -1.256 14.089 1.00 88.38 108 THR A N 1
ATOM 890 C CA . THR A 1 108 ? 7.027 -1.686 13.769 1.00 88.38 108 THR A CA 1
ATOM 891 C C . THR A 1 108 ? 7.142 -2.119 12.308 1.00 88.38 108 THR A C 1
ATOM 893 O O . THR A 1 108 ? 8.142 -1.821 11.662 1.00 88.38 108 THR A O 1
ATOM 896 N N . PHE A 1 109 ? 6.130 -2.804 11.772 1.00 84.81 109 PHE A N 1
ATOM 897 C CA . PHE A 1 109 ? 6.060 -3.158 10.359 1.00 84.81 109 PHE A CA 1
ATOM 898 C C . PHE A 1 109 ? 5.972 -1.917 9.472 1.00 84.81 109 PHE A C 1
ATOM 900 O O . PHE A 1 109 ? 6.825 -1.761 8.608 1.00 84.81 109 PHE A O 1
ATOM 907 N N . ILE A 1 110 ? 5.024 -1.005 9.715 1.00 81.25 110 ILE A N 1
ATOM 908 C CA . ILE A 1 110 ? 4.895 0.234 8.931 1.00 81.25 110 ILE A CA 1
ATOM 909 C C . ILE A 1 110 ? 6.210 1.015 8.906 1.00 81.25 110 ILE A C 1
ATOM 911 O O . ILE A 1 110 ? 6.637 1.451 7.844 1.00 81.25 110 ILE A O 1
ATOM 915 N N . GLU A 1 111 ? 6.857 1.178 10.057 1.00 83.19 111 GLU A N 1
ATOM 916 C CA . GLU A 1 111 ? 8.074 1.983 10.184 1.00 83.19 111 GLU A CA 1
ATOM 917 C C . GLU A 1 111 ? 9.276 1.309 9.555 1.00 83.19 111 GLU A C 1
ATOM 919 O O . GLU A 1 111 ? 10.001 1.956 8.814 1.00 83.19 111 GLU A O 1
ATOM 924 N N . LYS A 1 112 ? 9.446 -0.004 9.740 1.00 75.44 112 LYS A N 1
ATOM 925 C CA . LYS A 1 112 ? 10.480 -0.745 9.010 1.00 75.44 112 LYS A CA 1
ATOM 926 C C . LYS A 1 112 ? 10.262 -0.659 7.507 1.00 75.44 112 LYS A C 1
ATOM 928 O O . LYS A 1 112 ? 11.224 -0.477 6.771 1.00 75.44 112 LYS A O 1
ATOM 933 N N . GLU A 1 113 ? 9.028 -0.782 7.034 1.00 71.31 113 GLU A N 1
ATOM 934 C CA . GLU A 1 113 ? 8.708 -0.671 5.608 1.00 71.31 113 GLU A CA 1
ATOM 935 C C . GLU A 1 113 ? 8.902 0.756 5.074 1.00 71.31 113 GLU A C 1
ATOM 937 O O . GLU A 1 113 ? 9.309 0.946 3.928 1.00 71.31 113 GLU A O 1
ATOM 942 N N . TRP A 1 114 ? 8.685 1.769 5.908 1.00 67.75 114 TRP A N 1
ATOM 943 C CA . TRP A 1 114 ? 8.957 3.163 5.574 1.00 67.75 114 TRP A CA 1
ATOM 944 C C . TRP A 1 114 ? 10.467 3.460 5.537 1.00 67.75 114 TRP A C 1
ATOM 946 O O . TRP A 1 114 ? 10.975 3.978 4.544 1.00 67.75 114 TRP A O 1
ATOM 956 N N . ASP A 1 115 ? 11.203 3.041 6.567 1.00 63.44 115 ASP A N 1
ATOM 957 C CA . ASP A 1 115 ? 12.638 3.291 6.747 1.00 63.44 115 ASP A CA 1
ATOM 958 C C . ASP A 1 115 ? 13.507 2.450 5.799 1.00 63.44 115 ASP A C 1
ATOM 960 O O . ASP A 1 115 ? 14.542 2.907 5.306 1.00 63.44 115 ASP A O 1
ATOM 964 N N . THR A 1 116 ? 13.091 1.220 5.472 1.00 53.59 116 THR A N 1
ATOM 965 C CA . THR A 1 116 ? 13.768 0.410 4.441 1.00 53.59 116 THR A CA 1
ATOM 966 C C . THR A 1 116 ? 13.655 1.025 3.048 1.00 53.59 116 THR A C 1
ATOM 968 O O . THR A 1 116 ? 14.521 0.755 2.214 1.00 53.59 116 THR A O 1
ATOM 971 N N . GLY A 1 117 ? 12.682 1.917 2.825 1.00 48.72 117 GLY A N 1
ATOM 972 C CA . GLY A 1 117 ? 12.608 2.775 1.643 1.00 48.72 117 GLY A CA 1
ATOM 973 C C . GLY A 1 117 ? 13.721 3.828 1.566 1.00 48.72 117 GLY A C 1
ATOM 974 O O . GLY A 1 117 ? 13.965 4.360 0.491 1.00 48.72 117 GLY A O 1
ATOM 975 N N . HIS A 1 118 ? 14.421 4.128 2.666 1.00 39.97 118 HIS A N 1
ATOM 976 C CA . HIS A 1 118 ? 15.570 5.049 2.685 1.00 39.97 118 HIS A CA 1
ATOM 977 C C . HIS A 1 118 ? 16.919 4.321 2.815 1.00 39.97 118 HIS A C 1
ATOM 979 O O . HIS A 1 118 ? 17.955 4.884 2.474 1.00 39.97 118 HIS A O 1
ATOM 985 N N . GLY A 1 119 ? 16.926 3.076 3.310 1.00 39.19 119 GLY A N 1
ATOM 986 C CA . GLY A 1 119 ? 18.153 2.438 3.791 1.00 39.19 119 GLY A CA 1
ATOM 987 C C . GLY A 1 119 ? 18.829 1.393 2.895 1.00 39.19 119 GLY A C 1
ATOM 988 O O . GLY A 1 119 ? 20.045 1.255 2.995 1.00 39.19 119 GLY A O 1
ATOM 989 N N . LYS A 1 120 ? 18.113 0.585 2.091 1.00 39.31 120 LYS A N 1
ATOM 990 C CA . LYS A 1 120 ? 18.710 -0.650 1.506 1.00 39.31 120 LYS A CA 1
ATOM 991 C C . LYS A 1 120 ? 18.115 -1.140 0.175 1.00 39.31 120 LYS A C 1
ATOM 993 O O . LYS A 1 120 ? 18.027 -2.343 -0.056 1.00 39.31 120 LYS A O 1
ATOM 998 N N . GLY A 1 121 ? 17.743 -0.242 -0.727 1.00 40.62 121 GLY A N 1
ATOM 999 C CA . GLY A 1 121 ? 17.585 -0.588 -2.140 1.00 40.62 121 GLY A CA 1
ATOM 1000 C C . GLY A 1 121 ? 18.600 0.215 -2.928 1.00 40.62 121 GLY A C 1
ATOM 1001 O O . GLY A 1 121 ? 18.495 1.436 -2.940 1.00 40.62 121 GLY A O 1
ATOM 1002 N N . GLY A 1 122 ? 19.575 -0.419 -3.587 1.00 44.44 122 GLY A N 1
ATOM 1003 C CA . GLY A 1 122 ? 20.199 0.259 -4.724 1.00 44.44 122 GLY A CA 1
ATOM 1004 C C . GLY A 1 122 ? 19.049 0.722 -5.612 1.00 44.44 122 GLY A C 1
ATOM 1005 O O . GLY A 1 122 ? 18.197 -0.108 -5.932 1.00 44.44 122 GLY A O 1
ATOM 1006 N N . GLN A 1 123 ? 18.934 2.028 -5.877 1.00 50.12 123 GLN A N 1
ATOM 1007 C CA . GLN A 1 123 ? 17.862 2.564 -6.713 1.00 50.12 123 GLN A CA 1
ATOM 1008 C C . GLN A 1 123 ? 17.797 1.700 -7.971 1.00 50.12 123 GLN A C 1
ATOM 1010 O O . GLN A 1 123 ? 18.744 1.678 -8.760 1.00 50.12 123 GLN A O 1
ATOM 1015 N N . ARG A 1 124 ? 16.735 0.898 -8.115 1.00 53.03 124 ARG A N 1
ATOM 1016 C CA . ARG A 1 124 ? 16.539 0.110 -9.327 1.00 53.03 124 ARG A CA 1
ATOM 1017 C C . ARG A 1 124 ? 16.350 1.138 -10.424 1.00 53.03 124 ARG A C 1
ATOM 1019 O O . ARG A 1 124 ? 15.347 1.833 -10.419 1.00 53.03 124 ARG A O 1
ATOM 1026 N N . MET A 1 125 ? 17.337 1.263 -11.297 1.00 63.34 125 MET A N 1
ATOM 1027 C CA . MET A 1 125 ? 17.282 2.199 -12.409 1.00 63.34 125 MET A CA 1
ATOM 1028 C C . MET A 1 125 ? 16.290 1.679 -13.455 1.00 63.34 125 MET A C 1
ATOM 1030 O O . MET A 1 125 ? 16.166 0.458 -13.614 1.00 63.34 125 MET A O 1
ATOM 1034 N N . PRO A 1 126 ? 15.592 2.570 -14.180 1.00 70.31 126 PRO A N 1
ATOM 1035 C CA . PRO A 1 126 ? 14.760 2.138 -15.291 1.00 70.31 126 PRO A CA 1
ATOM 1036 C C . PRO A 1 126 ? 15.618 1.412 -16.325 1.00 70.31 126 PRO A C 1
ATOM 1038 O O . PRO A 1 126 ? 16.796 1.737 -16.502 1.00 70.31 126 PRO A O 1
ATOM 1041 N N . TRP A 1 127 ? 15.017 0.494 -17.086 1.00 79.31 127 TRP A N 1
ATOM 1042 C CA . TRP A 1 127 ? 15.602 0.099 -18.361 1.00 79.31 127 TRP A CA 1
ATOM 1043 C C . TRP A 1 127 ? 15.921 1.341 -19.206 1.00 79.31 127 TRP A C 1
ATOM 1045 O O . TRP A 1 127 ? 15.074 2.235 -19.323 1.00 79.31 127 TRP A O 1
ATOM 1055 N N . PRO A 1 128 ? 17.129 1.418 -19.789 1.00 81.94 128 PRO A N 1
ATOM 1056 C CA . PRO A 1 128 ? 17.520 2.561 -20.593 1.00 81.94 128 PRO A CA 1
ATOM 1057 C C . PRO A 1 128 ? 16.627 2.688 -21.830 1.00 81.94 128 PRO A C 1
ATOM 1059 O O . PRO A 1 128 ? 16.146 1.691 -22.380 1.00 81.94 128 PRO A O 1
ATOM 1062 N N . VAL A 1 129 ? 16.445 3.921 -22.299 1.00 86.56 129 VAL A N 1
ATOM 1063 C CA . VAL A 1 129 ? 15.874 4.184 -23.626 1.00 86.56 129 VAL A CA 1
ATOM 1064 C C . VAL A 1 129 ? 16.687 3.417 -24.674 1.00 86.56 129 VAL A C 1
ATOM 1066 O O . VAL A 1 129 ? 17.914 3.385 -24.608 1.00 86.56 129 VAL A O 1
ATOM 1069 N N . GLY A 1 130 ? 16.004 2.748 -25.603 1.00 86.19 130 GLY A N 1
ATOM 1070 C CA . GLY A 1 130 ? 16.606 1.822 -26.567 1.00 86.19 130 GLY A CA 1
ATOM 1071 C C . GLY A 1 130 ? 16.581 0.349 -26.140 1.00 86.19 130 GLY A C 1
ATOM 1072 O O . GLY A 1 130 ? 16.881 -0.524 -26.953 1.00 86.19 130 GLY A O 1
ATOM 1073 N N . SER A 1 131 ? 16.182 0.035 -24.902 1.00 89.12 131 SER A N 1
ATOM 1074 C CA . SER A 1 131 ? 16.046 -1.358 -24.455 1.00 89.12 131 SER A CA 1
ATOM 1075 C C . SER A 1 131 ? 14.982 -2.102 -25.255 1.00 89.12 131 SER A C 1
ATOM 1077 O O . SER A 1 131 ? 13.886 -1.589 -25.475 1.00 89.12 131 SER A O 1
ATOM 1079 N N . THR A 1 132 ? 15.293 -3.333 -25.663 1.00 92.94 132 THR A N 1
ATOM 1080 C CA . THR A 1 132 ? 14.329 -4.221 -26.323 1.00 92.94 132 THR A CA 1
ATOM 1081 C C . THR A 1 132 ? 13.509 -4.961 -25.269 1.00 92.94 132 THR A C 1
ATOM 1083 O O . THR A 1 132 ? 14.064 -5.561 -24.348 1.00 92.94 132 THR A O 1
ATOM 1086 N N . VAL A 1 133 ? 12.185 -4.928 -25.405 1.00 92.06 133 VAL A N 1
ATOM 1087 C CA . VAL A 1 133 ? 11.243 -5.546 -24.464 1.00 92.06 133 VAL A CA 1
ATOM 1088 C C . VAL A 1 133 ? 10.194 -6.369 -25.201 1.00 92.06 133 VAL A C 1
ATOM 1090 O O . VAL A 1 133 ? 9.802 -6.029 -2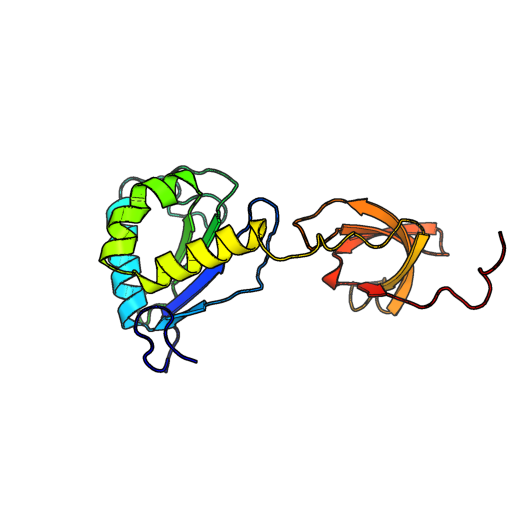6.317 1.00 92.06 133 VAL A O 1
ATOM 1093 N N . MET A 1 134 ? 9.723 -7.440 -24.569 1.00 93.31 134 MET A N 1
ATOM 1094 C CA . MET A 1 134 ? 8.621 -8.275 -25.048 1.00 93.31 134 MET A CA 1
ATOM 1095 C C . MET A 1 134 ? 7.408 -8.106 -24.138 1.00 93.31 134 MET A C 1
ATOM 1097 O O . MET A 1 134 ? 7.533 -8.111 -22.916 1.00 93.31 134 MET A O 1
ATOM 1101 N N . VAL A 1 135 ? 6.222 -7.976 -24.724 1.00 88.62 135 VAL A N 1
ATOM 1102 C CA . VAL A 1 135 ? 4.972 -7.819 -23.975 1.00 88.62 135 VAL A CA 1
ATOM 1103 C C . VAL A 1 135 ? 4.463 -9.178 -23.487 1.00 88.62 135 VAL A C 1
ATOM 1105 O O . VAL A 1 135 ? 4.111 -10.042 -24.292 1.00 88.62 135 VAL A O 1
ATOM 1108 N N . LYS A 1 136 ? 4.337 -9.341 -22.167 1.00 82.56 136 LYS A N 1
ATOM 1109 C CA . LYS A 1 136 ? 3.852 -10.568 -21.514 1.00 82.56 136 LYS A CA 1
ATOM 1110 C C . LYS A 1 136 ? 2.410 -10.876 -21.840 1.00 82.56 136 LYS A C 1
ATOM 1112 O O . LYS A 1 136 ? 2.119 -11.971 -22.291 1.00 82.56 136 LYS A O 1
ATOM 1117 N N . SER A 1 137 ? 1.498 -9.933 -21.605 1.00 73.44 137 SER A N 1
ATOM 1118 C CA . SER A 1 137 ? 0.056 -10.134 -21.800 1.00 73.44 137 SER A CA 1
ATOM 1119 C C . SER A 1 137 ? -0.696 -8.800 -21.808 1.00 73.44 137 SER A C 1
ATOM 1121 O O . SER A 1 137 ? -1.222 -8.366 -20.787 1.00 73.44 137 SER A O 1
ATOM 1123 N N . ALA A 1 138 ? -0.758 -8.135 -22.964 1.00 73.81 138 ALA A N 1
ATOM 1124 C CA . ALA A 1 138 ? -1.512 -6.889 -23.109 1.00 73.81 138 ALA A CA 1
ATOM 1125 C C . ALA A 1 138 ? -2.214 -6.814 -24.473 1.00 73.81 138 ALA A C 1
ATOM 1127 O O . ALA A 1 138 ? -1.669 -6.312 -25.458 1.00 73.81 138 ALA A O 1
ATOM 1128 N N . GLY A 1 139 ? -3.446 -7.332 -24.519 1.00 81.50 139 GLY A N 1
ATOM 1129 C CA . GLY A 1 139 ? -4.344 -7.245 -25.675 1.00 81.50 139 GLY A CA 1
ATOM 1130 C C . GLY A 1 139 ? -3.672 -7.618 -27.000 1.00 81.50 139 GLY A C 1
ATOM 1131 O O . GLY A 1 139 ? -2.981 -8.630 -27.100 1.00 81.50 139 GLY A O 1
ATOM 1132 N N . LYS A 1 140 ? -3.829 -6.755 -28.012 1.00 87.12 140 LYS A N 1
ATOM 1133 C CA . LYS A 1 140 ? -3.258 -6.940 -29.361 1.00 87.12 140 LYS A CA 1
ATOM 1134 C C . LYS A 1 140 ? -1.721 -6.902 -29.431 1.00 87.12 140 LYS A C 1
ATOM 1136 O O . LYS A 1 140 ? -1.158 -7.115 -30.506 1.00 87.12 140 LYS A O 1
ATOM 1141 N N . PHE A 1 141 ? -1.048 -6.568 -28.330 1.00 87.12 141 PHE A N 1
ATOM 1142 C CA . PHE A 1 141 ? 0.408 -6.484 -28.250 1.00 87.12 141 PHE A CA 1
ATOM 1143 C C . PHE A 1 141 ? 1.041 -7.706 -27.581 1.00 87.12 141 PHE A C 1
ATOM 1145 O O . PHE A 1 141 ? 2.261 -7.767 -27.516 1.00 87.12 141 PHE A O 1
ATOM 1152 N N . HIS A 1 142 ? 0.250 -8.675 -27.107 1.00 89.00 142 HIS A N 1
ATOM 1153 C CA . HIS A 1 142 ? 0.755 -9.906 -26.497 1.00 89.00 142 HIS A CA 1
ATOM 1154 C C . HIS A 1 142 ? 1.831 -10.585 -27.364 1.00 89.00 142 HIS A C 1
ATOM 1156 O O . HIS A 1 142 ? 1.654 -10.729 -28.574 1.00 89.00 142 HIS A O 1
ATOM 1162 N N . ALA A 1 143 ? 2.946 -10.964 -26.731 1.00 87.94 143 ALA A N 1
ATOM 1163 C CA . ALA A 1 143 ? 4.126 -11.576 -27.341 1.00 87.94 143 ALA A CA 1
ATOM 1164 C C . ALA A 1 143 ? 4.828 -10.739 -28.432 1.00 87.94 143 ALA A C 1
ATOM 1166 O O . ALA A 1 143 ? 5.747 -11.231 -29.086 1.00 87.94 143 ALA A O 1
ATOM 1167 N N . LYS A 1 144 ? 4.452 -9.467 -28.631 1.00 92.12 144 LYS A N 1
ATOM 1168 C CA . LYS A 1 144 ? 5.180 -8.568 -29.532 1.00 92.12 144 LYS A CA 1
ATOM 1169 C C . LYS A 1 144 ? 6.418 -8.000 -28.846 1.00 92.12 144 LYS A C 1
ATOM 1171 O O . LYS A 1 144 ? 6.392 -7.668 -27.660 1.00 92.12 144 LYS A O 1
ATOM 1176 N N . THR A 1 145 ? 7.465 -7.812 -29.641 1.00 93.62 145 THR A N 1
ATOM 1177 C CA . THR A 1 145 ? 8.705 -7.152 -29.228 1.00 93.62 145 THR A CA 1
ATOM 1178 C C . THR A 1 145 ? 8.718 -5.709 -29.716 1.00 93.62 145 THR A C 1
ATOM 1180 O O . THR A 1 145 ? 8.383 -5.430 -30.869 1.00 93.62 145 THR A O 1
ATOM 1183 N N . GLY A 1 146 ? 9.121 -4.792 -28.845 1.00 93.88 146 GLY A N 1
ATOM 1184 C CA . GLY A 1 146 ? 9.301 -3.381 -29.158 1.00 93.88 146 GLY A CA 1
ATOM 1185 C C . GLY A 1 146 ? 10.525 -2.803 -28.459 1.00 93.88 146 GLY A C 1
ATOM 1186 O O . GLY A 1 146 ? 11.277 -3.511 -27.787 1.00 93.88 146 GLY A O 1
ATOM 1187 N N . VAL A 1 147 ? 10.726 -1.503 -28.637 1.00 95.12 147 VAL A N 1
ATOM 1188 C CA . VAL A 1 147 ? 11.845 -0.755 -28.061 1.00 95.12 147 VAL A CA 1
ATOM 1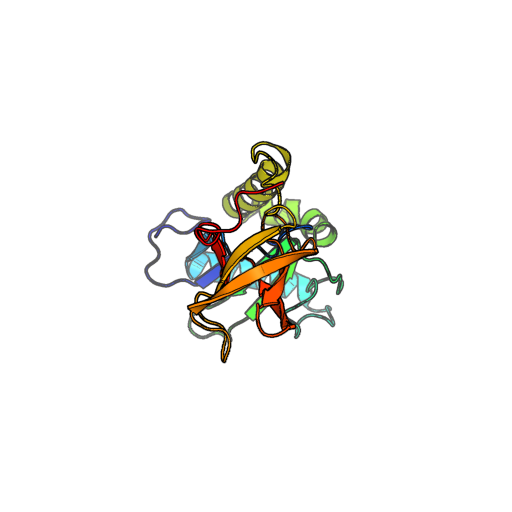189 C C . VAL A 1 147 ? 11.306 0.318 -27.128 1.00 95.12 147 VAL A C 1
ATOM 1191 O O . VAL A 1 147 ? 10.353 1.018 -27.471 1.00 95.12 147 VAL A O 1
ATOM 1194 N N . VAL A 1 148 ? 11.918 0.458 -25.954 1.00 92.06 148 VAL A N 1
ATOM 1195 C CA . VAL A 1 148 ? 11.632 1.554 -25.025 1.00 92.06 148 VAL A CA 1
ATOM 1196 C C . VAL A 1 148 ? 12.035 2.875 -25.678 1.00 92.06 148 VAL A C 1
ATOM 1198 O O . VAL A 1 148 ? 13.221 3.141 -25.854 1.00 92.06 148 VAL A O 1
ATOM 1201 N N . ASP A 1 149 ? 11.055 3.704 -26.022 1.00 91.12 149 ASP A N 1
ATOM 1202 C CA . ASP A 1 149 ? 11.264 5.053 -26.562 1.00 91.12 149 ASP A CA 1
ATOM 1203 C C . ASP A 1 149 ? 11.438 6.064 -25.425 1.00 91.12 149 ASP A C 1
ATOM 1205 O O . ASP A 1 149 ? 12.305 6.936 -25.460 1.00 91.12 149 ASP A O 1
ATOM 1209 N N . ARG A 1 150 ? 10.632 5.917 -24.368 1.00 81.62 150 ARG A N 1
ATOM 1210 C CA . ARG A 1 150 ? 10.716 6.713 -23.142 1.00 81.62 150 ARG A CA 1
ATOM 1211 C C . ARG A 1 150 ? 10.331 5.861 -21.948 1.00 81.62 150 ARG A C 1
ATOM 1213 O O . ARG A 1 150 ? 9.503 4.958 -22.056 1.00 81.62 150 ARG A O 1
ATOM 1220 N N . PHE A 1 151 ? 10.892 6.191 -20.795 1.00 80.62 151 PHE A N 1
ATOM 1221 C CA . PHE A 1 151 ? 10.353 5.733 -19.526 1.00 80.62 151 PHE A CA 1
ATOM 1222 C C . PHE A 1 151 ? 9.695 6.905 -18.813 1.00 80.62 151 PHE A C 1
ATOM 1224 O O . PHE A 1 151 ? 10.100 8.062 -18.941 1.00 80.62 151 PHE A O 1
ATOM 1231 N N . ARG A 1 152 ? 8.670 6.589 -18.041 1.00 73.06 152 ARG A N 1
ATOM 1232 C CA . ARG A 1 152 ? 8.044 7.500 -17.100 1.00 73.06 152 ARG A CA 1
ATOM 1233 C C . ARG A 1 152 ? 8.345 6.955 -15.716 1.00 73.06 152 ARG A C 1
ATOM 1235 O O . ARG A 1 152 ? 8.184 5.742 -15.523 1.00 73.06 152 ARG A O 1
ATOM 1242 N N . PRO A 1 153 ? 8.782 7.800 -14.768 1.00 51.66 153 PRO A N 1
ATOM 1243 C CA . PRO A 1 153 ? 8.758 7.409 -13.377 1.00 51.66 153 PRO A CA 1
ATOM 1244 C C . PRO A 1 153 ? 7.296 7.129 -13.050 1.00 51.66 153 PRO A C 1
ATOM 1246 O O . PRO A 1 153 ? 6.461 8.025 -12.929 1.00 51.66 153 PRO A O 1
ATOM 1249 N N . LEU A 1 154 ? 6.980 5.842 -13.024 1.00 52.69 154 LEU A N 1
ATOM 1250 C CA . LEU A 1 154 ? 5.924 5.383 -12.172 1.00 52.69 154 LEU A CA 1
ATOM 1251 C C . LEU A 1 154 ? 6.561 5.244 -10.802 1.00 52.69 154 LEU A C 1
ATOM 1253 O O . LEU A 1 154 ? 7.521 5.921 -10.424 1.00 52.69 154 LEU A O 1
ATOM 1257 N N . VAL A 1 155 ? 5.949 4.388 -10.031 1.00 45.06 155 VAL A N 1
ATOM 1258 C CA . VAL A 1 155 ? 6.071 4.451 -8.624 1.00 45.06 155 VAL A CA 1
ATOM 1259 C C . VAL A 1 155 ? 7.216 3.450 -8.244 1.00 45.06 155 VAL A C 1
ATOM 1261 O O . VAL A 1 155 ? 7.013 2.240 -8.303 1.00 45.06 155 VAL A O 1
ATOM 1264 N N . VAL A 1 156 ? 8.436 3.936 -7.950 1.00 39.62 156 VAL A N 1
ATOM 1265 C CA . VAL A 1 156 ? 9.759 3.258 -7.806 1.00 39.62 156 VAL A CA 1
ATOM 1266 C C . VAL A 1 156 ? 9.777 1.938 -6.971 1.00 39.62 156 VAL A C 1
ATOM 1268 O O . VAL A 1 156 ? 10.144 1.859 -5.835 1.00 39.62 156 VAL A O 1
ATOM 1271 N N . PRO A 1 157 ? 9.768 0.746 -7.534 1.00 47.84 157 PRO A N 1
ATOM 1272 C CA . PRO A 1 157 ? 10.895 0.511 -8.411 1.00 47.84 157 PRO A CA 1
ATOM 1273 C C . PRO A 1 157 ? 10.338 0.196 -9.783 1.00 47.84 157 PRO A C 1
ATOM 1275 O O . PRO A 1 157 ? 10.974 -0.509 -10.553 1.00 47.84 157 PRO A O 1
ATOM 1278 N N . TRP A 1 158 ? 9.105 0.640 -10.024 1.00 56.09 158 TRP A N 1
ATOM 1279 C CA . TRP A 1 158 ? 8.341 0.333 -11.200 1.00 56.09 158 TRP A CA 1
ATOM 1280 C C . TRP A 1 158 ? 8.366 1.531 -12.113 1.00 56.09 158 TRP A C 1
ATOM 1282 O O . TRP A 1 158 ? 8.093 2.661 -11.706 1.00 56.09 158 TRP A O 1
ATOM 1292 N N . TYR A 1 159 ? 8.652 1.253 -13.369 1.00 70.50 159 TYR A N 1
ATOM 1293 C CA . TYR A 1 159 ? 8.624 2.242 -14.422 1.00 70.50 159 TYR A CA 1
ATOM 1294 C C . TYR A 1 159 ? 7.476 1.955 -15.378 1.00 70.50 159 TYR A C 1
ATOM 1296 O O . TYR A 1 159 ? 6.975 0.837 -15.514 1.00 70.50 159 TYR A O 1
ATOM 1304 N N . GLY A 1 160 ? 7.003 3.014 -16.010 1.00 80.38 160 GLY A N 1
ATOM 1305 C CA . GLY A 1 160 ? 6.118 2.916 -17.154 1.00 80.38 160 GLY A CA 1
ATOM 1306 C C . GLY A 1 160 ? 6.958 3.125 -18.394 1.00 80.38 160 GLY A C 1
ATOM 1307 O O . GLY A 1 160 ? 7.847 3.974 -18.382 1.00 80.38 160 GLY A O 1
ATOM 1308 N N . TYR A 1 161 ? 6.690 2.381 -19.453 1.00 85.88 161 TYR A N 1
ATOM 1309 C CA . TYR A 1 161 ? 7.476 2.464 -20.673 1.00 85.88 161 TYR A CA 1
ATOM 1310 C C . TYR A 1 161 ? 6.570 2.768 -21.853 1.00 85.88 161 TYR A C 1
ATOM 1312 O O . TYR A 1 161 ? 5.622 2.035 -22.127 1.00 85.88 161 TYR A O 1
ATOM 1320 N N . ASP A 1 162 ? 6.882 3.850 -22.560 1.00 88.94 162 ASP A N 1
ATOM 1321 C CA . ASP A 1 162 ? 6.372 4.077 -23.903 1.00 88.94 162 ASP A CA 1
ATOM 1322 C C . ASP A 1 162 ? 7.190 3.187 -24.847 1.00 88.94 162 ASP A C 1
ATOM 1324 O O . ASP A 1 162 ? 8.387 3.407 -25.049 1.00 88.94 162 ASP A O 1
ATOM 1328 N N . VAL A 1 163 ? 6.558 2.141 -25.380 1.00 93.25 163 VAL A N 1
ATOM 1329 C CA . VAL A 1 163 ? 7.196 1.152 -26.253 1.00 93.25 163 VAL A CA 1
ATOM 1330 C C . VAL A 1 163 ? 6.781 1.410 -27.698 1.00 93.25 163 VAL A C 1
ATOM 1332 O O . VAL A 1 163 ? 5.589 1.460 -28.017 1.00 93.25 163 VAL A O 1
ATOM 1335 N N . LYS A 1 164 ? 7.779 1.549 -28.574 1.00 95.69 164 LYS A N 1
ATOM 1336 C CA . LYS A 1 164 ? 7.623 1.665 -30.025 1.00 95.69 164 LYS A CA 1
ATOM 1337 C C . LYS A 1 164 ? 7.810 0.302 -30.682 1.00 95.69 164 LYS A C 1
ATOM 1339 O O . LYS A 1 164 ? 8.827 -0.362 -30.476 1.00 95.69 164 LYS A O 1
ATOM 1344 N N . PHE A 1 165 ? 6.846 -0.106 -31.498 1.00 93.56 165 PHE A N 1
ATOM 1345 C CA . PHE A 1 165 ? 6.896 -1.360 -32.249 1.00 93.56 165 PHE A CA 1
ATOM 1346 C C . PHE A 1 165 ? 7.443 -1.145 -33.672 1.00 93.56 165 PHE A C 1
ATOM 1348 O O . PHE A 1 165 ? 7.331 -0.039 -34.208 1.00 93.56 165 PHE A O 1
ATOM 1355 N N . PRO A 1 166 ? 7.978 -2.191 -34.335 1.00 88.56 166 PRO A N 1
ATOM 1356 C CA . PRO A 1 166 ? 8.471 -2.099 -35.717 1.00 88.56 166 PRO A CA 1
ATOM 1357 C C . PRO A 1 166 ? 7.424 -1.613 -36.728 1.00 88.56 166 PRO A C 1
ATOM 1359 O O . PRO A 1 166 ? 7.766 -1.008 -37.737 1.00 88.56 166 PRO A O 1
ATOM 1362 N N . THR A 1 167 ? 6.142 -1.845 -36.440 1.00 86.69 167 THR A N 1
ATOM 1363 C CA . THR A 1 167 ? 5.000 -1.400 -37.251 1.00 86.69 167 THR A CA 1
ATOM 1364 C C . THR A 1 167 ? 4.721 0.104 -37.151 1.00 86.69 167 THR A C 1
ATOM 1366 O O . THR A 1 167 ? 3.819 0.596 -37.820 1.00 86.69 167 THR A O 1
ATOM 1369 N N . GLY A 1 168 ? 5.455 0.838 -36.308 1.00 85.75 168 GLY A N 1
ATOM 1370 C CA . GLY A 1 168 ? 5.234 2.261 -36.047 1.00 85.75 168 GLY A CA 1
ATOM 1371 C C . GLY A 1 168 ? 4.157 2.549 -34.999 1.00 85.75 168 GLY A C 1
ATOM 1372 O O . GLY A 1 168 ? 3.920 3.711 -34.689 1.00 85.75 168 GLY A O 1
ATOM 1373 N N . GLU A 1 169 ? 3.520 1.524 -34.422 1.00 90.62 169 GLU A N 1
ATOM 1374 C CA . GLU A 1 169 ? 2.603 1.691 -33.290 1.00 90.62 169 GLU A CA 1
ATOM 1375 C C . GLU A 1 169 ? 3.375 2.052 -32.007 1.00 90.62 169 GLU A C 1
ATOM 1377 O O . GLU A 1 169 ? 4.469 1.539 -31.759 1.00 90.62 169 GLU A O 1
ATOM 1382 N N . HIS A 1 170 ? 2.776 2.900 -31.169 1.00 91.50 170 HIS A N 1
ATOM 1383 C CA . HIS A 1 170 ? 3.290 3.270 -29.849 1.00 91.50 170 HIS A CA 1
ATOM 1384 C C . HIS A 1 170 ? 2.257 2.912 -28.780 1.00 91.50 170 HIS A C 1
ATOM 1386 O O . HIS A 1 170 ? 1.060 3.151 -28.964 1.00 91.50 170 HIS A O 1
ATOM 1392 N N . HIS A 1 171 ? 2.703 2.355 -27.655 1.00 90.25 171 HIS A N 1
ATOM 1393 C CA . HIS A 1 171 ? 1.818 2.079 -26.528 1.00 90.25 171 HIS A CA 1
ATOM 1394 C C . HIS A 1 171 ? 2.553 2.164 -25.192 1.00 90.25 171 HIS A C 1
ATOM 1396 O O . HIS A 1 171 ? 3.729 1.820 -25.091 1.00 90.25 171 HIS A O 1
ATOM 1402 N N . PHE A 1 172 ? 1.833 2.620 -24.172 1.00 88.56 172 PHE A N 1
ATOM 1403 C CA . PHE A 1 172 ? 2.333 2.694 -22.810 1.00 88.56 172 PHE A CA 1
ATOM 1404 C C . PHE A 1 172 ? 2.070 1.378 -22.072 1.00 88.56 172 PHE A C 1
ATOM 1406 O O . PHE A 1 172 ? 0.930 0.921 -22.021 1.00 88.56 172 PHE A O 1
ATOM 1413 N N . PHE A 1 173 ? 3.098 0.807 -21.452 1.00 84.12 173 PHE A N 1
ATOM 1414 C CA . PHE A 1 173 ? 2.993 -0.403 -20.637 1.00 84.12 173 PHE A CA 1
ATOM 1415 C C . PHE A 1 173 ? 3.528 -0.167 -19.228 1.00 84.12 173 PHE A C 1
ATOM 1417 O O . PHE A 1 173 ? 4.460 0.617 -19.027 1.00 84.12 173 PHE A O 1
ATOM 1424 N N . HIS A 1 174 ? 2.984 -0.893 -18.250 1.00 81.81 174 HIS A N 1
ATOM 1425 C CA . HIS A 1 174 ? 3.651 -1.014 -16.959 1.00 81.81 174 HIS A CA 1
ATOM 1426 C C . HIS A 1 174 ? 4.822 -1.987 -17.105 1.00 81.81 174 HIS A C 1
ATOM 1428 O O . HIS A 1 174 ? 4.726 -2.971 -17.834 1.00 81.81 174 HIS A O 1
ATOM 1434 N N . GLU A 1 175 ? 5.907 -1.777 -16.362 1.00 79.69 175 GLU A N 1
ATOM 1435 C CA . GLU A 1 175 ? 7.059 -2.690 -16.357 1.00 79.69 175 GLU A CA 1
ATOM 1436 C C . GLU A 1 175 ? 6.677 -4.153 -16.084 1.00 79.69 175 GLU A C 1
ATOM 1438 O O . GLU A 1 175 ? 7.265 -5.064 -16.658 1.00 79.69 175 GLU A O 1
ATOM 1443 N N . ARG A 1 176 ? 5.647 -4.397 -15.258 1.00 79.00 176 ARG A N 1
ATOM 1444 C CA . ARG A 1 176 ? 5.144 -5.754 -14.980 1.00 79.00 176 ARG A CA 1
ATOM 1445 C C . ARG A 1 176 ? 4.577 -6.463 -16.214 1.00 79.00 176 ARG A C 1
ATOM 1447 O O . ARG A 1 176 ? 4.522 -7.687 -16.213 1.00 79.00 176 ARG A O 1
ATOM 1454 N N . ASP A 1 177 ? 4.155 -5.705 -17.225 1.00 83.50 177 ASP A N 1
ATOM 1455 C CA . ASP A 1 177 ? 3.569 -6.212 -18.467 1.00 83.50 177 ASP A CA 1
ATOM 1456 C C . ASP A 1 177 ? 4.660 -6.558 -19.500 1.00 83.50 177 ASP A C 1
ATOM 1458 O O . ASP A 1 177 ? 4.347 -7.024 -20.596 1.00 83.50 177 ASP A O 1
ATOM 1462 N N . LEU A 1 178 ? 5.936 -6.339 -19.161 1.00 85.44 178 LEU A N 1
ATOM 1463 C CA . LEU A 1 178 ? 7.086 -6.470 -20.047 1.00 85.44 178 LEU A CA 1
ATOM 1464 C C . LEU A 1 178 ? 8.119 -7.462 -19.490 1.00 85.44 178 LEU A C 1
ATOM 1466 O O . LEU A 1 178 ? 8.270 -7.622 -18.276 1.00 85.44 178 LEU A O 1
ATOM 1470 N N . ASP A 1 179 ? 8.855 -8.102 -20.393 1.00 88.81 179 ASP A N 1
ATOM 1471 C CA . ASP A 1 179 ? 10.118 -8.791 -20.122 1.00 88.81 179 ASP A CA 1
ATOM 1472 C C . ASP A 1 179 ? 11.252 -8.150 -20.917 1.00 88.81 179 ASP A C 1
ATOM 1474 O O . ASP A 1 179 ? 11.060 -7.724 -22.059 1.00 88.81 179 ASP A O 1
ATOM 1478 N N . ALA A 1 180 ? 12.452 -8.129 -20.334 1.00 83.75 180 ALA A N 1
ATOM 1479 C CA . ALA A 1 180 ? 13.658 -7.786 -21.072 1.00 83.75 180 ALA A CA 1
ATOM 1480 C C . ALA A 1 180 ? 13.873 -8.828 -22.177 1.00 83.75 180 ALA A C 1
ATOM 1482 O O . ALA A 1 180 ? 14.007 -10.023 -21.910 1.00 83.75 180 ALA A O 1
ATOM 1483 N N . ALA A 1 181 ? 13.906 -8.371 -23.423 1.00 83.38 181 ALA A N 1
ATOM 1484 C CA . ALA A 1 181 ? 14.185 -9.218 -24.566 1.00 83.38 181 ALA A CA 1
ATOM 1485 C C . ALA A 1 181 ? 15.633 -9.006 -25.006 1.00 83.38 181 ALA A C 1
ATOM 1487 O O . ALA A 1 181 ? 16.195 -7.915 -24.881 1.00 83.38 181 ALA A O 1
ATOM 1488 N N . LYS A 1 182 ? 16.251 -10.054 -25.555 1.00 72.44 182 LYS A N 1
ATOM 1489 C CA . LYS A 1 182 ? 17.513 -9.861 -26.269 1.00 72.44 182 LYS A CA 1
ATOM 1490 C C . LYS A 1 182 ? 17.243 -8.925 -27.454 1.00 72.44 182 LYS A C 1
ATOM 1492 O O . LYS A 1 182 ? 16.214 -9.098 -28.115 1.00 72.44 182 LYS A O 1
ATOM 1497 N N . PRO A 1 183 ? 18.129 -7.952 -27.733 1.00 58.91 183 PRO A N 1
ATOM 1498 C CA . PRO A 1 183 ? 18.018 -7.186 -28.962 1.00 58.91 183 PRO A CA 1
ATOM 1499 C C . PRO A 1 183 ? 17.986 -8.168 -30.141 1.00 58.91 183 PRO A C 1
ATOM 1501 O O . PRO A 1 183 ? 18.712 -9.169 -30.093 1.00 58.91 183 PRO A O 1
ATOM 1504 N N . PRO A 1 184 ? 17.154 -7.928 -31.170 1.00 55.22 184 PRO A N 1
ATOM 1505 C CA . PRO A 1 184 ? 17.122 -8.784 -32.345 1.00 55.22 184 PRO A CA 1
ATOM 1506 C C . PRO A 1 184 ? 18.544 -8.940 -32.887 1.00 55.22 184 PRO A C 1
ATOM 1508 O O . PRO A 1 184 ? 19.288 -7.953 -32.956 1.00 55.22 184 PRO A O 1
ATOM 1511 N N . GLU A 1 185 ? 18.932 -10.168 -33.230 1.00 46.78 185 GLU A N 1
ATOM 1512 C CA . GLU A 1 185 ? 20.219 -10.471 -33.860 1.00 46.78 185 GLU A CA 1
ATOM 1513 C C . GLU A 1 185 ? 20.320 -9.679 -35.175 1.00 46.78 185 GLU A C 1
ATOM 1515 O O . GLU A 1 185 ? 19.804 -10.083 -36.209 1.00 46.78 185 GLU A O 1
ATOM 1520 N N . GLY A 1 186 ? 20.892 -8.473 -35.110 1.00 50.00 186 GLY A N 1
ATOM 1521 C CA . GLY A 1 186 ? 20.909 -7.530 -36.234 1.00 50.00 186 GLY A CA 1
ATOM 1522 C C . GLY A 1 186 ? 21.119 -6.059 -35.860 1.00 50.00 186 GLY A C 1
ATOM 1523 O O . GLY A 1 186 ? 21.597 -5.297 -36.692 1.00 50.00 186 GLY A O 1
ATOM 1524 N N . LEU A 1 187 ? 20.854 -5.654 -34.610 1.00 45.38 187 LEU A N 1
ATOM 1525 C CA . LEU A 1 187 ? 21.044 -4.268 -34.132 1.00 45.38 187 LEU A CA 1
ATOM 1526 C C . LEU A 1 187 ? 22.358 -4.037 -33.357 1.00 45.38 187 LEU A C 1
ATOM 1528 O O . LEU A 1 187 ? 22.483 -3.083 -32.596 1.00 45.38 187 LEU A O 1
ATOM 1532 N N . ARG A 1 188 ? 23.375 -4.886 -33.561 1.00 43.75 188 ARG A N 1
ATOM 1533 C CA . ARG A 1 188 ? 24.756 -4.602 -33.130 1.00 43.75 188 ARG A CA 1
ATOM 1534 C C . ARG A 1 188 ? 25.534 -3.912 -34.252 1.00 43.75 188 ARG A C 1
ATOM 1536 O O . ARG A 1 188 ? 26.401 -4.543 -34.847 1.00 43.75 188 ARG A O 1
ATOM 1543 N N . LYS A 1 189 ? 25.232 -2.649 -34.560 1.00 39.69 189 LYS A N 1
ATOM 1544 C CA . LYS A 1 189 ? 26.143 -1.757 -35.304 1.00 39.69 189 LYS A CA 1
ATOM 1545 C C . LYS A 1 189 ? 25.890 -0.299 -34.918 1.00 39.69 189 LYS A C 1
ATOM 1547 O O . LYS A 1 189 ? 24.764 0.165 -35.072 1.00 39.69 189 LYS A O 1
ATOM 1552 N N . GLY A 1 190 ? 26.948 0.388 -34.485 1.00 37.69 190 GLY A N 1
ATOM 1553 C CA . GLY A 1 190 ? 26.991 1.829 -34.232 1.00 37.69 190 GLY A CA 1
ATOM 1554 C C . GLY A 1 190 ? 27.767 2.147 -32.976 1.00 37.69 190 GLY A C 1
ATOM 1555 O O . GLY A 1 190 ? 27.100 2.551 -32.005 1.00 37.69 190 GLY A O 1
#

Secondary structure (DSSP, 8-state):
-B-TTT--B-SSEEEEEEE-BTTB--TT-EEEEEHHHHHHHHHHHHHHHTT-TTTT-SSS-TTT--S-EEEEEEE--TTS--EEEEEEHHHHHHHHHHHHHH-HHHHHHHHHHHHHHHHS----PPPPTT-EEEESS-GGGTT-EEEEEEEEE-STT-EEEEEEPTTS-EEEEEGGGEEEPPPPTT----

Sequence (190 aa):
MLCLECNHPIMATGMHVAMEQREHFAIVRHAEMCQKCAVQMFDMLDKALRSSRFLHQSIDCVFCGHKMPITRLRFEIKDRPHRYMALCETCYREKRRELLMKFPNFITFIEKEWDTGHGKGGQRMPWPVGSTVMVKSAGKFHAKTGVVDRFRPLVVPWYGYDVKFPTGEHHFFHERDLDAAKPPEGLRKG

pLDDT: mean 79.06, std 16.82, range [36.12, 96.5]

Radius of gyration: 20.87 Å; chains: 1; bounding box: 47×34×60 Å